Protein AF-A0A0R3TGI9-F1 (afdb_monomer_lite)

Foldseek 3Di:
DVVPVVVVVVVVVPDDDDDDDDDDDDDDDDDDDDDDDDDDDDDDDDDDDPPPVPCPPVNVVVVVVVVVVVVVVVVVVVVVVVCVVVVLDAQDFQPDDQDDLCCQQVADDPVNVVSLVVSLVSLVVSVVVVVVVLPDDDDLLAALVVVLVSLVVQLVNLVSNLVNCVPPSNVVSLVSQQSHPDPPRDRDDCNVVSVVSNVLSVVVNVLVVVLVVLSCCLQPPPALQSNLVSQQVSLVSLLVCLVPPPNQVDCVRSQSSLLSSLSSLLVVCCVVVPPVVLVVDDPVVNVVRLVSSLSNLVSNVVSLVVSQVVCCVVPVPRGPDYDCCSNCVSSVVSSVVD

Organism: Rodentolepis nana (NCBI:txid102285)

InterPro domains:
  IPR013594 Dynein heavy chain, tail [PF08385] (116-334)
  IPR026983 Dynein heavy chain [PTHR22878] (76-336)

pLDDT: mean 80.85, std 23.04, range [23.61, 98.44]

Radius of gyration: 29.06 Å; chains: 1; bounding box: 65×81×80 Å

Sequence (338 aa):
LAFHSHRQSFIRLSEYDHDSNEDEEDSFFQWDHHRSTVLSTSKASIHRTDSLAKIGSGEIQRLRDEFAVNLNKFQGFLSETESALLGVFQLPQPDFPLPSLEECVGGLDDETFEQFKLLIDSWNAQIDNTIRELIKPRSVLTGPLEEVDYWRYRYKTLTSINEALKDKAVMNATELWNSVSHVGVVEFNRTKEIRRLMAEAKDIARFLLLVERHFKNIQFGHSFNVVADTIAPMMQSLRLIWTISRCFNQDKRMGPLLHKIAWALNYRVIRVMHIPTLFSQSIKNIIRETSSAIRMVTAFETAYNRERQEVEIISPDNRWEFDRKRLFGRLRHVTKVL

Structure (mmCIF, N/CA/C/O backbone):
data_AF-A0A0R3TGI9-F1
#
_entry.id   AF-A0A0R3TGI9-F1
#
loop_
_atom_site.group_PDB
_atom_site.id
_atom_site.type_symbol
_atom_site.label_atom_id
_atom_site.label_alt_id
_atom_site.label_comp_id
_atom_site.label_asym_id
_atom_site.label_entity_id
_atom_site.label_seq_id
_atom_site.pdbx_PDB_ins_code
_atom_site.Cartn_x
_atom_site.Cartn_y
_atom_site.Cartn_z
_atom_site.occupancy
_atom_site.B_iso_or_equiv
_atom_site.auth_seq_id
_atom_site.auth_comp_id
_atom_site.auth_asym_id
_atom_site.auth_atom_id
_atom_site.pdbx_PDB_model_num
ATOM 1 N N . LEU A 1 1 ? -1.903 -17.197 5.922 1.00 32.75 1 LEU A N 1
ATOM 2 C CA . LEU A 1 1 ? -2.897 -18.122 5.314 1.00 32.75 1 LEU A CA 1
ATOM 3 C C . LEU A 1 1 ? -4.247 -18.237 6.049 1.00 32.75 1 LEU A C 1
ATOM 5 O O . LEU A 1 1 ? -5.181 -18.769 5.462 1.00 32.75 1 LEU A O 1
ATOM 9 N N . ALA A 1 2 ? -4.451 -17.628 7.229 1.00 28.80 2 ALA A N 1
ATOM 10 C CA . ALA A 1 2 ? -5.792 -17.521 7.845 1.00 28.80 2 ALA A CA 1
ATOM 11 C C . ALA A 1 2 ? -6.827 -16.726 7.002 1.00 28.80 2 ALA A C 1
ATOM 13 O O . ALA A 1 2 ? -8.019 -16.746 7.288 1.00 28.80 2 ALA A O 1
ATOM 14 N N . PHE A 1 3 ? -6.376 -16.050 5.937 1.00 35.62 3 PHE A N 1
ATOM 15 C CA . PHE A 1 3 ? -7.184 -15.210 5.049 1.00 35.62 3 PHE A CA 1
ATOM 16 C C . PHE A 1 3 ? -7.952 -15.972 3.950 1.00 35.62 3 PHE A C 1
ATOM 18 O O . PHE A 1 3 ? -8.916 -15.433 3.415 1.00 35.62 3 PHE A O 1
ATOM 25 N N . HIS A 1 4 ? -7.564 -17.204 3.589 1.00 31.39 4 HIS A N 1
ATOM 26 C CA . HIS A 1 4 ? -8.256 -17.967 2.531 1.00 31.39 4 HIS A CA 1
ATOM 27 C C . HIS A 1 4 ? -9.338 -18.909 3.064 1.00 31.39 4 HIS A C 1
ATOM 29 O O . HIS A 1 4 ? -10.400 -19.009 2.456 1.00 31.39 4 HIS A O 1
ATOM 35 N N . SER A 1 5 ? -9.142 -19.494 4.247 1.00 32.88 5 SER A N 1
ATOM 36 C CA . SER A 1 5 ? -10.156 -20.349 4.880 1.00 32.88 5 SER A CA 1
ATOM 37 C C . SER A 1 5 ? -11.409 -19.563 5.313 1.00 32.88 5 SER A C 1
ATOM 39 O O . SER A 1 5 ? -12.519 -20.065 5.187 1.00 32.88 5 SER A O 1
ATOM 41 N N . HIS A 1 6 ? -11.268 -18.291 5.713 1.00 36.03 6 HIS A N 1
ATOM 42 C CA . HIS A 1 6 ? -12.408 -17.434 6.087 1.00 36.03 6 HIS A CA 1
ATOM 43 C C . HIS A 1 6 ? -13.208 -16.868 4.899 1.00 36.03 6 HIS A C 1
ATOM 45 O O . HIS A 1 6 ? -14.329 -16.395 5.089 1.00 36.03 6 HIS A O 1
ATOM 51 N N . ARG A 1 7 ? -12.661 -16.912 3.672 1.00 34.44 7 ARG A N 1
ATOM 52 C CA . ARG A 1 7 ? -13.342 -16.415 2.463 1.00 34.44 7 ARG A CA 1
ATOM 53 C C . ARG A 1 7 ? -14.495 -17.334 2.047 1.00 34.44 7 ARG A C 1
ATOM 55 O O . ARG A 1 7 ? -15.531 -16.838 1.621 1.00 34.44 7 ARG A O 1
ATOM 62 N N . GLN A 1 8 ? -14.343 -18.651 2.201 1.00 30.30 8 GLN A N 1
ATOM 63 C CA . GLN A 1 8 ? -15.365 -19.614 1.772 1.00 30.30 8 GLN A CA 1
ATOM 64 C C . GLN A 1 8 ? -16.557 -19.716 2.731 1.00 30.30 8 GLN A C 1
ATOM 66 O O . GLN A 1 8 ? -17.675 -19.954 2.287 1.00 30.30 8 GLN A O 1
ATOM 71 N N . SER A 1 9 ? -16.361 -19.440 4.023 1.00 33.16 9 SER A N 1
ATOM 72 C CA . SER A 1 9 ? -17.447 -19.424 5.012 1.00 33.16 9 SER A CA 1
ATOM 73 C C . SER A 1 9 ? -18.435 -18.261 4.841 1.00 33.16 9 SER A C 1
ATOM 75 O O . SER A 1 9 ? -19.533 -18.333 5.378 1.00 33.16 9 SER A O 1
ATOM 77 N N . PHE A 1 10 ? -18.076 -17.204 4.099 1.00 36.06 10 PHE A N 1
ATOM 78 C CA . PHE A 1 10 ? -18.943 -16.033 3.900 1.00 36.06 10 PHE A CA 1
ATOM 79 C C . PHE A 1 10 ? -19.682 -16.031 2.552 1.00 36.06 10 PHE A C 1
ATOM 81 O O . PHE A 1 10 ? -20.731 -15.406 2.446 1.00 36.06 10 PHE A O 1
ATOM 88 N N . ILE A 1 11 ? -19.195 -16.762 1.540 1.00 35.81 11 ILE A N 1
ATOM 89 C CA . ILE A 1 11 ? -19.899 -16.884 0.248 1.00 35.81 11 ILE A CA 1
ATOM 90 C C . ILE A 1 11 ? -21.257 -17.587 0.436 1.00 35.81 11 ILE A C 1
ATOM 92 O O . ILE A 1 11 ? -22.236 -17.177 -0.168 1.00 35.81 11 ILE A O 1
ATOM 96 N N . ARG A 1 12 ? -21.366 -18.532 1.382 1.00 30.78 12 ARG A N 1
ATOM 97 C CA . ARG A 1 12 ? -22.625 -19.241 1.693 1.00 30.78 12 ARG A CA 1
ATOM 98 C C . ARG A 1 12 ? -23.674 -18.432 2.471 1.00 30.78 12 ARG A C 1
ATOM 100 O O . ARG A 1 12 ? -24.771 -18.930 2.674 1.00 30.78 12 ARG A O 1
ATOM 107 N N . LEU A 1 13 ? -23.357 -17.223 2.938 1.00 34.19 13 LEU A N 1
ATOM 108 C CA . LEU A 1 13 ? -24.301 -16.366 3.677 1.00 34.19 13 LEU A CA 1
ATOM 109 C C . LEU A 1 13 ? -24.778 -15.160 2.850 1.00 34.19 13 LEU A C 1
ATOM 111 O O . LEU A 1 13 ? -25.487 -14.307 3.376 1.00 34.19 13 LEU A O 1
ATOM 115 N N . SER A 1 14 ? -24.371 -15.072 1.578 1.00 31.11 14 SER A N 1
ATOM 116 C CA . SER A 1 14 ? -24.705 -13.968 0.668 1.00 31.11 14 SER A CA 1
ATOM 117 C C . SER A 1 14 ? -25.780 -14.318 -0.368 1.00 31.11 14 SER A C 1
ATOM 119 O O . SER A 1 14 ? -26.128 -13.457 -1.172 1.00 31.11 14 SER A O 1
ATOM 121 N N . GLU A 1 15 ? -26.297 -15.543 -0.371 1.00 31.23 15 GLU A N 1
ATOM 122 C CA . GLU A 1 15 ? -27.373 -15.966 -1.271 1.00 31.23 15 GLU A CA 1
ATOM 123 C C . GLU A 1 15 ? -28.687 -16.006 -0.496 1.00 31.23 15 GLU A C 1
ATOM 125 O O . GLU A 1 15 ? -29.054 -17.029 0.067 1.00 31.23 15 GLU A O 1
ATOM 130 N N . TYR A 1 16 ? -29.360 -14.859 -0.431 1.00 30.36 16 TYR A N 1
ATOM 131 C CA . TYR A 1 16 ? -30.818 -14.788 -0.357 1.00 30.36 16 TYR A CA 1
ATOM 132 C C . TYR A 1 16 ? -31.279 -13.547 -1.139 1.00 30.36 16 TYR A C 1
ATOM 134 O O . TYR A 1 16 ? -30.783 -12.441 -0.913 1.00 30.36 16 TYR A O 1
ATOM 142 N N . ASP A 1 17 ? -32.213 -13.804 -2.056 1.00 29.58 17 ASP A N 1
ATOM 143 C CA . ASP A 1 17 ? -33.005 -12.915 -2.917 1.00 29.58 17 ASP A CA 1
ATOM 144 C C . ASP A 1 17 ? -32.378 -12.378 -4.219 1.00 29.58 17 ASP A C 1
ATOM 146 O O . ASP A 1 17 ? -32.128 -11.181 -4.384 1.00 29.58 17 ASP A O 1
ATOM 150 N N . HIS A 1 18 ? -32.313 -13.251 -5.232 1.00 28.30 18 HIS A N 1
ATOM 151 C CA . HIS A 1 18 ? -32.885 -12.906 -6.539 1.00 28.30 18 HIS A CA 1
ATOM 152 C C . HIS A 1 18 ? -33.554 -14.115 -7.202 1.00 28.30 18 HIS A C 1
ATOM 154 O O . HIS A 1 18 ? -32.978 -15.190 -7.312 1.00 28.30 18 HIS A O 1
ATOM 160 N N . ASP A 1 19 ? -34.803 -13.883 -7.583 1.00 28.78 19 ASP A N 1
ATOM 161 C CA . ASP A 1 19 ? -35.774 -14.788 -8.184 1.00 28.78 19 ASP A CA 1
ATOM 162 C C . ASP A 1 19 ? -35.425 -15.023 -9.665 1.00 28.78 19 ASP A C 1
ATOM 164 O O . ASP A 1 19 ? -35.321 -14.062 -10.433 1.00 28.78 19 ASP A O 1
ATOM 168 N N . SER A 1 20 ? -35.182 -16.269 -10.075 1.00 29.59 20 SER A N 1
ATOM 169 C CA . SER A 1 20 ? -35.374 -16.758 -11.455 1.00 29.59 20 SER A CA 1
ATOM 170 C C . SER A 1 20 ? -35.249 -18.283 -11.487 1.00 29.59 20 SER A C 1
ATOM 172 O O . SER A 1 20 ? -34.217 -18.840 -11.124 1.00 29.59 20 SER A O 1
ATOM 174 N N . ASN A 1 21 ? -36.324 -18.936 -11.927 1.00 26.94 21 ASN A N 1
ATOM 175 C CA . ASN A 1 21 ? -36.367 -20.348 -12.295 1.00 26.94 21 ASN A CA 1
ATOM 176 C C . ASN A 1 21 ? -35.361 -20.654 -13.412 1.00 26.94 21 ASN A C 1
ATOM 178 O O . ASN A 1 21 ? -35.326 -19.907 -14.385 1.00 26.94 21 ASN A O 1
ATOM 182 N N . GLU A 1 22 ? -34.652 -21.776 -13.305 1.00 28.78 22 GLU A N 1
ATOM 183 C CA . GLU A 1 22 ? -34.521 -22.781 -14.369 1.00 28.78 22 GLU A CA 1
ATOM 184 C C . GLU A 1 22 ? -33.814 -24.034 -13.822 1.00 28.78 22 GLU A C 1
ATOM 186 O O . GLU A 1 22 ? -32.966 -23.963 -12.930 1.00 28.78 22 G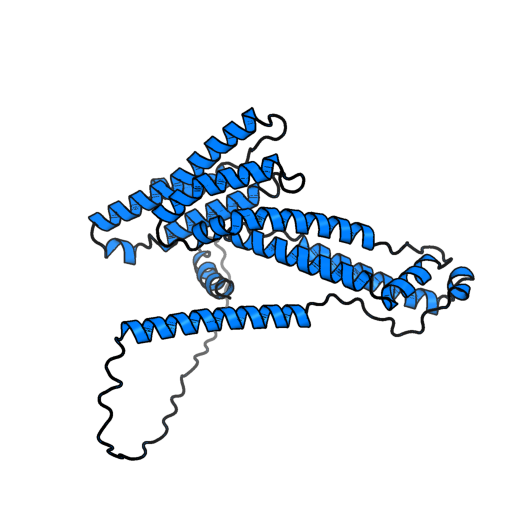LU A O 1
ATOM 191 N N . ASP A 1 23 ? -34.280 -25.174 -14.317 1.00 26.78 23 ASP A N 1
ATOM 192 C CA . ASP A 1 23 ? -33.968 -26.546 -13.930 1.00 26.78 23 ASP A CA 1
ATOM 193 C C . ASP A 1 23 ? -32.503 -26.945 -14.201 1.00 26.78 23 ASP A C 1
ATOM 195 O O . ASP A 1 23 ? -31.905 -26.456 -15.153 1.00 26.78 23 ASP A O 1
ATOM 199 N N . GLU A 1 24 ? -31.942 -27.862 -13.397 1.00 28.41 24 GLU A N 1
ATOM 200 C CA . GLU A 1 24 ? -31.307 -29.118 -13.860 1.00 28.41 24 GLU A CA 1
ATOM 201 C C . GLU A 1 24 ? -30.548 -29.877 -12.747 1.00 28.41 24 GLU A C 1
ATOM 203 O O . GLU A 1 24 ? -30.175 -29.350 -11.700 1.00 28.41 24 GLU A O 1
ATOM 208 N N . GLU A 1 25 ? -30.413 -31.176 -13.005 1.00 27.80 25 GLU A N 1
ATOM 209 C CA . GLU A 1 25 ? -30.324 -32.331 -12.114 1.00 27.80 25 GLU A CA 1
ATOM 210 C C . GLU A 1 25 ? -28.971 -32.620 -11.421 1.00 27.80 25 GLU A C 1
ATOM 212 O O . GLU A 1 25 ? -27.884 -32.299 -11.894 1.00 27.80 25 GLU A O 1
ATOM 217 N N . ASP A 1 26 ? -29.108 -33.320 -10.287 1.00 25.53 26 ASP A N 1
ATOM 218 C CA . ASP A 1 26 ? -28.268 -34.360 -9.672 1.00 25.53 26 ASP A CA 1
ATOM 219 C C . ASP A 1 26 ? -26.823 -34.614 -10.160 1.00 25.53 26 ASP A C 1
ATOM 221 O O . ASP A 1 26 ? -26.560 -35.047 -11.278 1.00 25.53 26 ASP A O 1
ATOM 225 N N . SER A 1 27 ? -25.881 -34.638 -9.206 1.00 26.44 27 SER A N 1
ATOM 226 C CA . SER A 1 27 ? -25.152 -35.889 -8.917 1.00 26.44 27 SER A CA 1
ATOM 227 C C . SER A 1 27 ? -24.354 -35.856 -7.609 1.00 26.44 27 SER A C 1
ATOM 229 O O . SER A 1 27 ? -23.790 -34.861 -7.156 1.00 26.44 27 SER A O 1
ATOM 231 N N . PHE A 1 28 ? -24.360 -37.032 -6.999 1.00 24.55 28 PHE A N 1
ATOM 232 C CA . PHE A 1 28 ? -23.992 -37.414 -5.648 1.00 24.55 28 PHE A CA 1
ATOM 233 C C . PHE A 1 28 ? -22.561 -37.976 -5.634 1.00 24.55 28 PHE A C 1
ATOM 235 O O . PHE A 1 28 ? -22.279 -38.889 -6.402 1.00 24.55 28 PHE A O 1
ATOM 242 N N . PHE A 1 29 ? -21.671 -37.515 -4.744 1.00 25.83 29 PHE A N 1
ATOM 243 C CA . PHE A 1 29 ? -20.425 -38.239 -4.439 1.00 25.83 29 PHE A CA 1
ATOM 244 C C . PHE A 1 29 ? -20.064 -38.175 -2.947 1.00 25.83 29 PHE A C 1
ATOM 246 O O . PHE A 1 29 ? -19.586 -37.168 -2.425 1.00 25.83 29 PHE A O 1
ATOM 253 N N . GLN A 1 30 ? -20.299 -39.306 -2.278 1.00 23.61 30 GLN A N 1
ATOM 254 C CA . GLN A 1 30 ? -19.781 -39.697 -0.966 1.00 23.61 30 GLN A CA 1
ATOM 255 C C . GLN A 1 30 ? -18.272 -39.976 -1.037 1.00 23.61 30 GLN A C 1
ATOM 257 O O . GLN A 1 30 ? -17.803 -40.590 -1.993 1.00 23.61 30 GLN A O 1
ATOM 262 N N . TRP A 1 31 ? -17.526 -39.590 0.001 1.00 25.09 31 TRP A N 1
ATOM 263 C CA . TRP A 1 31 ? -16.165 -40.077 0.251 1.00 25.09 31 TRP A CA 1
ATOM 264 C C . TRP A 1 31 ? -16.109 -40.767 1.618 1.00 25.09 31 TRP A C 1
ATOM 266 O O . TRP A 1 31 ? -16.282 -40.129 2.657 1.00 25.09 31 TRP A O 1
ATOM 276 N N . ASP A 1 32 ? -15.875 -42.079 1.583 1.00 25.89 32 ASP A N 1
ATOM 277 C CA . ASP A 1 32 ? -15.696 -42.966 2.732 1.00 25.89 32 ASP A CA 1
ATOM 278 C C . ASP A 1 32 ? -14.331 -42.775 3.416 1.00 25.89 32 ASP A C 1
ATOM 280 O O . ASP A 1 32 ? -13.284 -42.635 2.779 1.00 25.89 32 ASP A O 1
ATOM 284 N N . HIS A 1 33 ? -14.330 -42.835 4.750 1.00 27.62 33 HIS A N 1
ATOM 285 C CA . HIS A 1 33 ? -13.123 -42.892 5.571 1.00 27.62 33 HIS A CA 1
ATOM 286 C C . HIS A 1 33 ? -12.629 -44.337 5.726 1.00 27.62 33 HIS A C 1
ATOM 288 O O . HIS A 1 33 ? -13.198 -45.124 6.484 1.00 27.62 33 HIS A O 1
ATOM 294 N N . HIS A 1 34 ? -11.497 -44.668 5.098 1.00 27.06 34 HIS A N 1
ATOM 295 C CA . HIS A 1 34 ? -10.758 -45.888 5.419 1.00 27.06 34 HIS A CA 1
ATOM 296 C C . HIS A 1 34 ? -9.936 -45.732 6.707 1.00 27.06 34 HIS A C 1
ATOM 298 O O . HIS A 1 34 ? -8.980 -44.963 6.799 1.00 27.06 34 HIS A O 1
ATOM 304 N N . ARG A 1 35 ? -10.328 -46.526 7.704 1.00 26.67 35 ARG A N 1
ATOM 305 C CA . ARG A 1 35 ? -9.622 -46.809 8.954 1.00 26.67 35 ARG A CA 1
ATOM 306 C C . ARG A 1 35 ? -8.561 -47.884 8.697 1.00 26.67 35 ARG A C 1
ATOM 308 O O . ARG A 1 35 ? -8.925 -49.004 8.353 1.00 26.67 35 ARG A O 1
ATOM 315 N N . SER A 1 36 ? -7.286 -47.579 8.939 1.00 27.33 36 SER A N 1
ATOM 316 C CA . SER A 1 36 ? -6.224 -48.593 9.005 1.00 27.33 36 SER A CA 1
ATOM 317 C C . SER A 1 36 ? -5.774 -48.820 10.443 1.00 27.33 36 SER A C 1
ATOM 319 O O . SER A 1 36 ? -5.262 -47.928 11.118 1.00 27.33 36 SER A O 1
ATOM 321 N N . THR A 1 37 ? -5.998 -50.050 10.888 1.00 29.14 37 THR A N 1
ATOM 322 C CA . THR A 1 37 ? -5.545 -50.660 12.138 1.00 29.14 37 THR A CA 1
ATOM 323 C C . THR A 1 37 ? -4.171 -51.282 11.901 1.00 29.14 37 THR A C 1
ATOM 325 O O . THR A 1 37 ? -4.055 -52.098 10.992 1.00 29.14 37 THR A O 1
ATOM 328 N N . VAL A 1 38 ? -3.157 -50.995 12.729 1.00 30.84 38 VAL A N 1
ATOM 329 C CA . VAL A 1 38 ? -1.971 -51.867 12.834 1.00 30.84 38 VAL A CA 1
ATOM 330 C C . VAL A 1 38 ? -1.536 -52.043 14.292 1.00 30.84 38 VAL A C 1
ATOM 332 O O . VAL A 1 38 ? -1.140 -51.104 14.972 1.00 30.84 38 VAL A O 1
ATOM 335 N N . LEU A 1 39 ? -1.694 -53.303 14.697 1.00 28.73 39 LEU A N 1
ATOM 336 C CA . LEU A 1 39 ? -1.014 -54.158 15.669 1.00 28.73 39 LEU A CA 1
ATOM 337 C C . LEU A 1 39 ? -0.304 -53.613 16.920 1.00 28.73 39 LEU A C 1
ATOM 339 O O . LEU A 1 39 ? 0.629 -52.819 16.905 1.00 28.73 39 LEU A O 1
ATOM 343 N N . SER A 1 40 ? -0.681 -54.298 18.000 1.00 32.50 40 SER A N 1
ATOM 344 C CA . SER A 1 40 ? 0.018 -54.517 19.256 1.00 32.50 40 SER A CA 1
ATOM 345 C C . SER A 1 40 ? 1.426 -55.096 19.100 1.00 32.50 40 SER A C 1
ATOM 347 O O . SER A 1 40 ? 1.589 -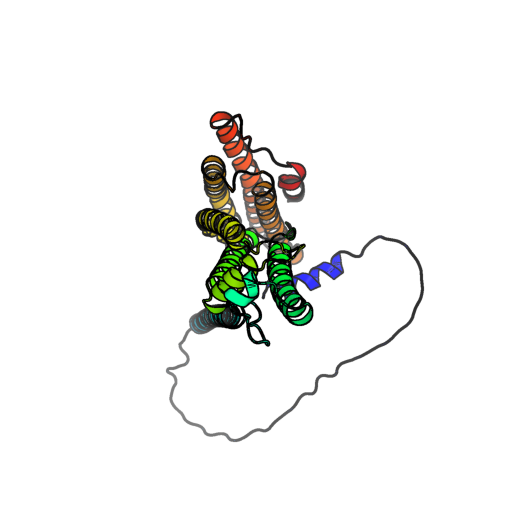56.126 18.448 1.00 32.50 40 SER A O 1
ATOM 349 N N . THR A 1 41 ? 2.371 -54.588 19.892 1.00 29.92 41 THR A N 1
ATOM 350 C CA . THR A 1 41 ? 3.472 -55.401 20.425 1.00 29.92 41 THR A CA 1
ATOM 351 C C . THR A 1 41 ? 3.900 -54.933 21.816 1.00 29.92 41 THR A C 1
ATOM 353 O O . THR A 1 41 ? 4.327 -53.803 22.006 1.00 29.92 41 THR A O 1
ATOM 356 N N . SER A 1 42 ? 3.822 -55.898 22.733 1.00 29.69 42 SER A N 1
ATOM 357 C CA . SER A 1 42 ? 4.691 -56.174 23.881 1.00 29.69 42 SER A CA 1
ATOM 358 C C . SER A 1 42 ? 4.764 -55.214 25.078 1.00 29.69 42 SER A C 1
ATOM 360 O O . SER A 1 42 ? 5.301 -54.111 25.032 1.00 29.69 42 SER A O 1
ATOM 362 N N . LYS A 1 43 ? 4.308 -55.755 26.215 1.00 39.84 43 LYS A N 1
ATOM 363 C CA . LYS A 1 43 ? 4.587 -55.306 27.580 1.00 39.84 43 LYS A CA 1
ATOM 364 C C . LYS A 1 43 ? 6.081 -55.474 27.890 1.00 39.84 43 LYS A C 1
ATOM 366 O O . LYS A 1 43 ? 6.556 -56.601 27.986 1.00 39.84 43 LYS A O 1
ATOM 371 N N . ALA A 1 44 ? 6.769 -54.376 28.179 1.00 30.70 44 ALA A N 1
ATOM 372 C CA . ALA A 1 44 ? 7.990 -54.385 28.979 1.00 30.70 44 ALA A CA 1
ATOM 373 C C . ALA A 1 44 ? 7.809 -53.394 30.135 1.00 30.70 44 ALA A C 1
ATOM 375 O O . ALA A 1 44 ? 7.758 -52.182 29.944 1.00 30.70 44 ALA A O 1
ATOM 376 N N . SER A 1 45 ? 7.631 -53.939 31.336 1.00 34.06 45 SER A N 1
ATOM 377 C CA . SER A 1 45 ? 7.549 -53.187 32.585 1.00 34.06 45 SER A CA 1
ATOM 378 C C . SER A 1 45 ? 8.947 -52.720 32.980 1.00 34.06 45 SER A C 1
ATOM 380 O O . SER A 1 45 ? 9.774 -53.542 33.370 1.00 34.06 45 SER A O 1
ATOM 382 N N . ILE A 1 46 ? 9.198 -51.412 32.924 1.00 36.06 46 ILE A N 1
ATOM 383 C CA . ILE A 1 46 ? 10.336 -50.773 33.591 1.00 36.06 46 ILE A CA 1
ATOM 384 C C . ILE A 1 46 ? 9.764 -49.818 34.638 1.00 36.06 46 ILE A C 1
ATOM 386 O O . ILE A 1 46 ? 9.180 -48.785 34.319 1.00 36.06 46 ILE A O 1
ATOM 390 N N . HIS A 1 47 ? 9.909 -50.200 35.906 1.00 37.38 47 HIS A N 1
ATOM 391 C CA . HIS A 1 47 ? 9.711 -49.312 37.045 1.00 37.38 47 HIS A CA 1
ATOM 392 C C . HIS A 1 47 ? 10.828 -48.254 37.078 1.00 37.38 47 HIS A C 1
ATOM 394 O O . HIS A 1 47 ? 11.994 -48.595 36.895 1.00 37.38 47 HIS A O 1
ATOM 400 N N . ARG A 1 48 ? 10.446 -47.019 37.440 1.00 34.59 48 ARG A N 1
ATOM 401 C CA . ARG A 1 48 ? 11.231 -45.776 37.627 1.00 34.59 48 ARG A CA 1
ATOM 402 C C . ARG A 1 48 ? 11.404 -44.888 36.395 1.00 34.59 48 ARG A C 1
ATOM 404 O O . ARG A 1 48 ? 12.411 -44.972 35.709 1.00 34.59 48 ARG A O 1
ATOM 411 N N . THR A 1 49 ? 10.508 -43.905 36.295 1.00 35.28 49 THR A N 1
ATOM 412 C CA . THR A 1 49 ? 10.842 -42.470 36.420 1.00 35.28 49 THR A CA 1
ATOM 413 C C . THR A 1 49 ? 9.570 -41.668 36.747 1.00 35.28 49 THR A C 1
ATOM 415 O O . THR A 1 49 ? 9.024 -40.946 35.920 1.00 35.28 49 THR A O 1
ATOM 418 N N . ASP A 1 50 ? 9.111 -41.730 38.002 1.00 36.69 50 ASP A N 1
ATOM 419 C CA . ASP A 1 50 ? 8.038 -40.864 38.543 1.00 36.69 50 ASP A CA 1
ATOM 420 C C . ASP A 1 50 ? 8.450 -39.376 38.682 1.00 36.69 50 ASP A C 1
ATOM 422 O O . ASP A 1 50 ? 7.891 -38.628 39.481 1.00 36.69 50 ASP A O 1
ATOM 426 N N . SER A 1 51 ? 9.432 -38.900 37.906 1.00 38.31 51 SER A N 1
ATOM 427 C CA . SER A 1 51 ? 9.910 -37.510 37.960 1.00 38.31 51 SER A CA 1
ATOM 428 C C . SER A 1 51 ? 9.596 -36.676 36.714 1.00 38.31 51 SER A C 1
ATOM 430 O O . SER A 1 51 ? 10.007 -35.522 36.661 1.00 38.31 51 SER A O 1
ATOM 432 N N . LEU A 1 52 ? 8.865 -37.207 35.725 1.00 40.97 52 LEU A N 1
ATOM 433 C CA . LEU A 1 52 ? 8.451 -36.448 34.527 1.00 40.97 52 LEU A CA 1
ATOM 434 C C . LEU A 1 52 ? 6.964 -36.052 34.519 1.00 40.97 52 LEU A C 1
ATOM 436 O O . LEU A 1 52 ? 6.550 -35.234 33.704 1.00 40.97 52 LEU A O 1
ATOM 440 N N . ALA A 1 53 ? 6.162 -36.546 35.466 1.00 43.50 53 ALA A N 1
ATOM 441 C CA . ALA A 1 53 ? 4.721 -36.276 35.543 1.00 43.50 53 ALA A CA 1
ATOM 442 C C . ALA A 1 53 ? 4.349 -34.986 36.311 1.00 43.50 53 ALA A C 1
ATOM 444 O O . ALA A 1 53 ? 3.210 -34.823 36.744 1.00 43.50 53 ALA A O 1
ATOM 445 N N . LYS A 1 54 ? 5.303 -34.065 36.506 1.00 48.16 54 LYS A N 1
ATOM 446 C CA . LYS A 1 54 ? 5.092 -32.783 37.207 1.00 48.16 54 LYS A CA 1
ATOM 447 C C . LYS A 1 54 ? 5.415 -31.548 36.365 1.00 48.16 54 LYS A C 1
ATOM 449 O O . LYS A 1 54 ? 5.627 -30.478 36.919 1.00 48.16 54 LYS A O 1
ATOM 454 N N . ILE A 1 55 ? 5.400 -31.672 35.041 1.00 50.75 55 ILE A N 1
ATOM 455 C CA . ILE A 1 55 ? 5.228 -30.498 34.183 1.00 50.75 55 ILE A CA 1
ATOM 456 C C . ILE A 1 55 ? 3.727 -30.221 34.190 1.00 50.75 55 ILE A C 1
ATOM 458 O O . ILE A 1 55 ? 2.941 -31.050 33.726 1.00 50.75 55 ILE A O 1
ATOM 462 N N . GLY A 1 56 ? 3.308 -29.118 34.813 1.00 54.00 56 GLY A N 1
ATOM 463 C CA . GLY A 1 56 ? 1.888 -28.778 34.913 1.00 54.00 56 GLY A CA 1
ATOM 464 C C . GLY A 1 56 ? 1.257 -28.780 33.520 1.00 54.00 56 GLY A C 1
ATOM 465 O O . GLY A 1 56 ? 1.888 -28.344 32.559 1.00 54.00 56 GLY A O 1
ATOM 466 N N . SER A 1 57 ? 0.014 -29.246 33.374 1.00 62.09 57 SER A N 1
ATOM 467 C CA . SER A 1 57 ? -0.676 -29.258 32.069 1.00 62.09 57 SER A CA 1
ATOM 468 C C . SER A 1 57 ? -0.638 -27.889 31.367 1.00 62.09 57 SER A C 1
ATOM 470 O O . SER A 1 57 ? -0.585 -27.823 30.141 1.00 62.09 57 SER A O 1
ATOM 472 N N . GLY A 1 58 ? -0.569 -26.799 32.143 1.00 67.94 58 GLY A N 1
ATOM 473 C CA . GLY A 1 58 ? -0.360 -25.435 31.657 1.00 67.94 58 GLY A CA 1
ATOM 474 C C . GLY A 1 58 ? 1.034 -25.142 31.082 1.00 67.94 58 GLY A C 1
ATOM 475 O O . GLY A 1 58 ? 1.132 -24.372 30.134 1.00 67.94 58 GLY A O 1
ATOM 476 N N . GLU A 1 59 ? 2.106 -25.759 31.585 1.00 76.44 59 GLU A N 1
ATOM 477 C CA . GLU A 1 59 ? 3.457 -25.637 31.011 1.00 76.44 59 GLU A CA 1
ATOM 478 C C . GLU A 1 59 ? 3.573 -26.404 29.693 1.00 76.44 59 GLU A C 1
ATOM 480 O O . GLU A 1 59 ? 4.134 -25.881 28.732 1.00 76.44 59 GLU A O 1
ATOM 485 N N . ILE A 1 60 ? 2.970 -27.595 29.605 1.00 81.88 60 ILE A N 1
ATOM 486 C CA . ILE A 1 60 ? 2.893 -28.360 28.350 1.00 81.88 60 ILE A CA 1
ATOM 487 C C . ILE A 1 60 ? 2.084 -27.582 27.306 1.00 81.88 60 ILE A C 1
ATOM 489 O O . ILE A 1 60 ? 2.501 -27.479 26.152 1.00 81.88 60 ILE A O 1
ATOM 493 N N . GLN A 1 61 ? 0.953 -26.991 27.706 1.00 76.12 61 GLN A N 1
ATOM 494 C CA . GLN A 1 61 ? 0.140 -26.163 26.817 1.00 76.12 61 GLN A CA 1
ATOM 495 C C . GLN A 1 61 ? 0.903 -24.914 26.358 1.00 76.12 61 GLN A C 1
ATOM 497 O O . GLN A 1 61 ? 0.931 -24.619 25.168 1.00 76.12 61 GLN A O 1
ATOM 502 N N . ARG A 1 62 ? 1.599 -24.229 27.272 1.00 83.56 62 ARG A N 1
ATOM 503 C CA . ARG A 1 62 ? 2.418 -23.055 26.951 1.00 83.56 62 ARG A CA 1
ATOM 504 C C . ARG A 1 62 ? 3.564 -23.388 25.992 1.00 83.56 62 ARG A C 1
ATOM 506 O O . ARG A 1 62 ? 3.778 -22.642 25.043 1.00 83.56 62 ARG A O 1
ATOM 513 N N . LEU A 1 63 ? 4.264 -24.505 26.200 1.00 85.56 63 LEU A N 1
ATOM 514 C CA . LEU A 1 63 ? 5.316 -24.982 25.295 1.00 85.56 63 LEU A CA 1
ATOM 515 C C . LEU A 1 63 ? 4.757 -25.331 23.912 1.00 85.56 63 LEU A C 1
ATOM 517 O O . LEU A 1 63 ? 5.379 -25.028 22.896 1.00 85.56 63 LEU A O 1
ATOM 521 N N . ARG A 1 64 ? 3.564 -25.931 23.861 1.00 85.31 64 ARG A N 1
ATOM 522 C CA . ARG A 1 64 ? 2.871 -26.243 22.607 1.00 85.31 64 ARG A CA 1
ATOM 523 C C . ARG A 1 64 ? 2.466 -24.975 21.853 1.00 85.31 64 ARG A C 1
ATOM 525 O O . ARG A 1 64 ? 2.651 -24.915 20.639 1.00 85.31 64 ARG A O 1
ATOM 532 N N . ASP A 1 65 ? 1.963 -23.967 22.558 1.00 83.69 65 ASP A N 1
ATOM 533 C CA . ASP A 1 65 ? 1.585 -22.678 21.974 1.00 83.69 65 ASP A CA 1
ATOM 534 C C . ASP A 1 65 ? 2.824 -21.905 21.495 1.00 83.69 65 ASP A C 1
ATOM 536 O O . ASP A 1 65 ? 2.831 -21.355 20.394 1.00 83.69 65 ASP A O 1
ATOM 540 N N . GLU A 1 66 ? 3.911 -21.917 22.269 1.00 88.12 66 GLU A N 1
ATOM 541 C CA . GLU A 1 66 ? 5.190 -21.305 21.899 1.00 88.12 66 GLU A CA 1
ATOM 542 C C . GLU A 1 66 ? 5.812 -21.983 20.672 1.00 88.12 66 GLU A C 1
ATOM 544 O O . GLU A 1 66 ? 6.234 -21.307 19.731 1.00 88.12 66 GLU A O 1
ATOM 549 N N . PHE A 1 67 ? 5.788 -23.317 20.626 1.00 88.56 67 PHE A N 1
ATOM 550 C CA . PHE A 1 67 ? 6.211 -24.081 19.458 1.00 88.56 67 PHE A CA 1
ATOM 551 C C . PHE A 1 67 ? 5.342 -23.766 18.235 1.00 88.56 67 PHE A C 1
ATOM 553 O O . PHE A 1 67 ? 5.878 -23.522 17.157 1.00 88.56 67 PHE A O 1
ATOM 560 N N . ALA A 1 68 ? 4.017 -23.689 18.389 1.00 84.00 68 ALA A N 1
ATOM 561 C CA . ALA A 1 68 ? 3.106 -23.340 17.299 1.00 84.00 68 ALA A CA 1
ATOM 562 C C . ALA A 1 68 ? 3.340 -21.913 16.776 1.00 84.00 68 ALA A C 1
ATOM 564 O O . ALA A 1 68 ? 3.300 -21.680 15.565 1.00 84.00 68 ALA A O 1
ATOM 565 N N . VAL A 1 69 ? 3.619 -20.954 17.662 1.00 86.38 69 VAL A N 1
ATOM 566 C CA . VAL A 1 69 ? 3.987 -19.582 17.284 1.00 86.38 69 VAL A CA 1
ATOM 567 C C . VAL A 1 69 ? 5.323 -19.564 16.543 1.00 86.38 69 VAL A C 1
ATOM 569 O O . VAL A 1 69 ? 5.436 -18.902 15.511 1.00 86.38 69 VAL A O 1
ATOM 572 N N . ASN A 1 70 ? 6.328 -20.296 17.025 1.00 86.19 70 ASN A N 1
ATOM 573 C CA . ASN A 1 70 ? 7.648 -20.346 16.397 1.00 86.19 70 ASN A CA 1
ATOM 574 C C . ASN A 1 70 ? 7.622 -21.071 15.048 1.00 86.19 70 ASN A C 1
ATOM 576 O O . ASN A 1 70 ? 8.236 -20.591 14.099 1.00 86.19 70 ASN A O 1
ATOM 580 N N . LEU A 1 71 ? 6.846 -22.147 14.917 1.00 88.88 71 LEU A N 1
ATOM 581 C CA . LEU A 1 71 ? 6.639 -22.839 13.648 1.00 88.88 71 LEU A CA 1
ATOM 582 C C . LEU A 1 71 ? 5.911 -21.945 12.636 1.00 88.88 71 LEU A C 1
ATOM 584 O O . LEU A 1 71 ? 6.304 -21.900 11.476 1.00 88.88 71 LEU A O 1
ATOM 588 N N . ASN A 1 72 ? 4.916 -21.163 13.072 1.00 80.00 72 ASN A N 1
ATOM 589 C CA . ASN A 1 72 ? 4.268 -20.164 12.213 1.00 80.00 72 ASN A CA 1
ATOM 590 C C . ASN A 1 72 ? 5.237 -19.060 11.767 1.00 80.00 72 ASN A C 1
ATOM 592 O O . ASN A 1 72 ? 5.216 -18.662 10.604 1.00 80.00 72 ASN A O 1
ATOM 596 N N . LYS A 1 73 ? 6.102 -18.566 12.663 1.00 83.69 73 LYS A N 1
ATOM 597 C CA . LYS A 1 73 ? 7.149 -17.593 12.302 1.00 83.69 73 LYS A CA 1
ATOM 598 C C . LYS A 1 73 ? 8.143 -18.187 11.306 1.00 83.69 73 LYS A C 1
ATOM 600 O O . LYS A 1 73 ? 8.499 -17.518 10.344 1.00 83.69 73 LYS A O 1
ATOM 605 N N . PHE A 1 74 ? 8.558 -19.435 11.515 1.00 85.19 74 PHE A N 1
ATOM 606 C CA . PHE A 1 74 ? 9.474 -20.143 10.625 1.00 85.19 74 PHE A CA 1
ATOM 607 C C . PHE A 1 74 ? 8.850 -20.407 9.251 1.00 85.19 74 PHE A C 1
ATOM 609 O O . PHE A 1 74 ? 9.492 -20.171 8.236 1.00 85.19 74 PHE A O 1
ATOM 616 N N . GLN A 1 75 ? 7.576 -20.803 9.199 1.00 83.06 75 GLN A N 1
ATOM 617 C CA . GLN A 1 75 ? 6.829 -20.909 7.946 1.00 83.06 75 GLN A CA 1
ATOM 618 C C . GLN A 1 75 ? 6.725 -19.549 7.240 1.00 83.06 75 GLN A C 1
ATOM 620 O O . GLN A 1 75 ? 6.869 -19.482 6.022 1.00 83.06 75 GLN A O 1
ATOM 625 N N . GLY A 1 76 ? 6.511 -18.465 7.993 1.00 78.44 76 GLY A N 1
ATOM 626 C CA . GLY A 1 76 ? 6.567 -17.099 7.470 1.00 78.44 76 GLY A CA 1
ATOM 627 C C . GLY A 1 76 ? 7.925 -16.786 6.843 1.00 78.44 76 GLY A C 1
ATOM 628 O O . GLY A 1 76 ? 7.978 -16.359 5.697 1.00 78.44 76 GLY A O 1
ATOM 629 N N . PHE A 1 77 ? 9.014 -17.101 7.543 1.00 78.56 77 PHE A N 1
ATOM 630 C CA . PHE A 1 77 ? 10.376 -16.924 7.043 1.00 78.56 77 PHE A CA 1
ATOM 631 C C . PHE A 1 77 ? 10.676 -17.774 5.797 1.00 78.56 77 PHE A C 1
ATOM 633 O O . PHE A 1 77 ? 11.271 -17.273 4.846 1.00 78.56 77 PHE A O 1
ATOM 640 N N . LEU A 1 78 ? 10.243 -19.040 5.761 1.00 74.19 78 LEU A N 1
ATOM 641 C CA . LEU A 1 78 ? 10.395 -19.903 4.586 1.00 74.19 78 LEU A CA 1
ATOM 642 C C . LEU A 1 78 ? 9.600 -19.372 3.393 1.00 74.19 78 LEU A C 1
ATOM 644 O O . LEU A 1 78 ? 10.142 -19.327 2.299 1.00 74.19 78 LEU A O 1
ATOM 648 N N . SER A 1 79 ? 8.369 -18.901 3.600 1.00 67.75 79 SER A N 1
ATOM 649 C CA . SER A 1 79 ? 7.561 -18.288 2.539 1.00 67.75 79 SER A CA 1
ATOM 650 C C . SER A 1 79 ? 8.155 -16.957 2.057 1.00 67.75 79 SER A C 1
ATOM 652 O O . SER A 1 79 ? 8.149 -16.671 0.862 1.00 67.75 79 SER A O 1
ATOM 654 N N . GLU A 1 80 ? 8.731 -16.156 2.959 1.00 65.75 80 GLU A N 1
ATOM 655 C CA . GLU A 1 80 ? 9.473 -14.938 2.614 1.00 65.75 80 GLU A CA 1
ATOM 656 C C . GLU A 1 80 ? 10.748 -15.243 1.820 1.00 65.75 80 GLU A C 1
ATOM 658 O O . GLU A 1 80 ? 11.054 -14.517 0.873 1.00 65.75 80 GLU A O 1
ATOM 663 N N . THR A 1 81 ? 11.457 -16.316 2.179 1.00 65.25 81 THR A N 1
ATOM 664 C CA . THR A 1 81 ? 12.681 -16.782 1.512 1.00 65.25 81 THR A CA 1
ATOM 665 C C . THR A 1 81 ? 12.366 -17.393 0.150 1.00 65.25 81 THR A C 1
ATOM 667 O O . THR A 1 81 ? 12.998 -17.035 -0.834 1.00 65.25 81 THR A O 1
ATOM 670 N N . GLU A 1 82 ? 11.344 -18.239 0.052 1.00 55.94 82 GLU A N 1
ATOM 671 C CA . GLU A 1 82 ? 10.830 -18.788 -1.205 1.00 55.94 82 GLU A CA 1
ATOM 672 C C . GLU A 1 82 ? 10.358 -17.664 -2.134 1.00 55.94 82 GLU A C 1
ATOM 674 O O . GLU A 1 82 ? 10.746 -17.618 -3.294 1.00 55.94 82 GLU A O 1
ATOM 679 N N . SER A 1 83 ? 9.619 -16.681 -1.613 1.00 53.97 83 SER A N 1
ATOM 680 C CA . SER A 1 83 ? 9.242 -15.479 -2.363 1.00 53.97 83 SER A CA 1
ATOM 681 C C . SER A 1 83 ? 10.444 -14.603 -2.729 1.00 53.97 83 SER A C 1
ATOM 683 O O . SER A 1 83 ? 10.393 -13.908 -3.735 1.00 53.97 83 SER A O 1
ATOM 685 N N . ALA A 1 84 ? 11.517 -14.578 -1.937 1.00 57.69 84 ALA A N 1
ATOM 686 C CA . ALA A 1 84 ? 12.743 -13.859 -2.285 1.00 57.69 84 ALA A CA 1
ATOM 687 C C . ALA A 1 84 ? 13.554 -14.590 -3.367 1.00 57.69 84 ALA A C 1
ATOM 689 O O . ALA A 1 84 ? 14.153 -13.929 -4.207 1.00 57.69 84 ALA A O 1
ATOM 690 N N . LEU A 1 85 ? 13.536 -15.925 -3.370 1.00 52.59 85 LEU A N 1
ATOM 691 C CA . LEU A 1 85 ? 14.231 -16.771 -4.342 1.00 52.59 85 LEU A CA 1
ATOM 692 C C . LEU A 1 85 ? 13.469 -16.885 -5.674 1.00 52.59 85 LEU A C 1
ATOM 694 O O . LEU A 1 85 ? 14.085 -16.789 -6.729 1.00 52.59 85 LEU A O 1
ATOM 698 N N . LEU A 1 86 ? 12.141 -17.037 -5.642 1.00 49.03 86 LEU A N 1
ATOM 699 C CA . LEU A 1 86 ? 11.268 -17.095 -6.827 1.00 49.03 86 LEU A CA 1
ATOM 700 C C . LEU A 1 86 ? 10.817 -15.708 -7.316 1.00 49.03 86 LEU A C 1
ATOM 702 O O . LEU A 1 86 ? 10.322 -15.580 -8.430 1.00 49.03 86 LEU A O 1
ATOM 706 N N . GLY A 1 87 ? 10.936 -14.673 -6.482 1.00 52.75 87 GLY A N 1
ATOM 707 C CA . GLY A 1 87 ? 10.421 -13.326 -6.746 1.00 52.75 87 GLY A CA 1
ATOM 708 C C . GLY A 1 87 ? 11.471 -12.303 -7.162 1.00 52.75 87 GLY A C 1
ATOM 709 O O . GLY A 1 87 ? 11.199 -11.105 -7.059 1.00 52.75 87 GLY A O 1
ATOM 710 N N . VAL A 1 88 ? 12.648 -12.738 -7.621 1.00 66.44 88 VAL A N 1
ATOM 711 C CA . VAL A 1 88 ? 13.548 -11.843 -8.355 1.00 66.44 88 VAL A CA 1
ATOM 712 C C . VAL A 1 88 ? 12.874 -11.569 -9.693 1.00 66.44 88 VAL A C 1
ATOM 714 O O . VAL A 1 88 ? 12.805 -12.440 -10.555 1.00 66.44 88 VAL A O 1
ATOM 717 N N . PHE A 1 89 ? 12.317 -10.371 -9.850 1.00 82.50 89 PHE A N 1
ATOM 718 C CA . PHE A 1 89 ? 11.891 -9.885 -11.151 1.00 82.50 89 PHE A CA 1
ATOM 719 C C . PHE A 1 89 ? 13.111 -9.944 -12.072 1.00 82.50 89 PHE A C 1
ATOM 721 O O . PHE A 1 89 ? 14.120 -9.300 -11.797 1.00 82.50 89 PHE A O 1
ATOM 728 N N . GLN A 1 90 ? 13.039 -10.752 -13.123 1.00 83.75 90 GLN A N 1
ATOM 729 C CA . GLN A 1 90 ? 14.105 -10.900 -14.103 1.00 83.75 90 GLN A CA 1
ATOM 730 C C . GLN A 1 90 ? 13.545 -10.591 -15.478 1.00 83.75 90 GLN A C 1
ATOM 732 O O . GLN A 1 90 ? 12.460 -11.056 -15.838 1.00 83.75 90 GLN A O 1
ATOM 737 N N . LEU A 1 91 ? 14.309 -9.801 -16.222 1.00 89.12 91 LEU A N 1
ATOM 738 C CA . LEU A 1 91 ? 14.055 -9.563 -17.628 1.00 89.12 91 LEU A CA 1
ATOM 739 C C . LEU A 1 91 ? 14.641 -10.736 -18.429 1.00 89.12 91 LEU A C 1
ATOM 741 O O . LEU A 1 91 ? 15.756 -11.166 -18.115 1.00 89.12 91 LEU A O 1
ATOM 745 N N . PRO A 1 92 ? 13.909 -11.269 -19.425 1.00 86.69 92 PRO A N 1
ATOM 746 C CA . PRO A 1 92 ? 14.427 -12.279 -20.337 1.00 86.69 92 PRO A CA 1
ATOM 747 C C . PRO A 1 92 ? 15.783 -11.862 -20.907 1.00 86.69 92 PRO A C 1
ATOM 749 O O . PRO A 1 92 ? 15.930 -10.738 -21.385 1.00 86.69 92 PRO A O 1
ATOM 752 N N . GLN A 1 93 ? 16.767 -12.754 -20.841 1.00 85.38 93 GLN A N 1
ATOM 753 C CA . GLN A 1 93 ? 18.047 -12.538 -21.511 1.00 85.38 93 GLN A CA 1
ATOM 754 C C . GLN A 1 93 ? 17.861 -12.720 -23.024 1.00 85.38 93 GLN A C 1
ATOM 756 O O . GLN A 1 93 ? 17.027 -13.537 -23.420 1.00 85.38 93 GLN A O 1
ATOM 761 N N . PRO A 1 94 ? 18.616 -11.990 -23.861 1.00 85.06 94 PRO A N 1
ATOM 762 C CA . PRO A 1 94 ? 18.612 -12.222 -25.300 1.00 85.06 94 PRO A CA 1
ATOM 763 C C . PRO A 1 94 ? 19.048 -13.662 -25.597 1.00 85.06 94 PRO A C 1
ATOM 765 O O . PRO A 1 94 ? 20.073 -14.126 -25.096 1.00 85.06 94 PRO A O 1
ATOM 768 N N . ASP A 1 95 ? 18.265 -14.365 -26.407 1.00 85.69 95 ASP A N 1
ATOM 769 C CA . ASP A 1 95 ? 18.565 -15.696 -26.948 1.00 85.69 95 ASP A CA 1
ATOM 770 C C . ASP A 1 95 ? 19.246 -15.635 -28.328 1.00 85.69 95 ASP A C 1
ATOM 772 O O . ASP A 1 95 ? 19.599 -16.665 -28.903 1.00 85.69 95 ASP A O 1
ATOM 776 N N . PHE A 1 96 ? 19.491 -14.422 -28.821 1.00 87.75 96 PHE A N 1
ATOM 777 C CA . PHE A 1 96 ? 20.193 -14.101 -30.057 1.00 87.75 96 PHE A CA 1
ATOM 778 C C . PHE A 1 96 ? 21.467 -13.285 -29.759 1.00 87.75 96 PHE A C 1
ATOM 780 O O . PHE A 1 96 ? 21.578 -12.653 -28.700 1.00 87.75 96 PHE A O 1
ATOM 787 N N . PRO A 1 97 ? 22.466 -13.286 -30.661 1.00 89.50 97 PRO A N 1
ATOM 788 C CA . PRO A 1 97 ? 23.637 -12.432 -30.511 1.00 89.50 97 PRO A CA 1
ATOM 789 C C . PRO A 1 97 ? 23.231 -10.959 -30.631 1.00 89.50 97 PRO A C 1
ATOM 791 O O . PRO A 1 97 ? 22.706 -10.535 -31.656 1.00 89.50 97 PRO A O 1
ATOM 794 N N . LEU A 1 98 ? 23.482 -10.170 -29.582 1.00 91.88 98 LEU A N 1
ATOM 795 C CA . LEU A 1 98 ? 23.235 -8.729 -29.633 1.00 91.88 98 LEU A CA 1
ATOM 796 C C . LEU A 1 98 ? 24.130 -8.072 -30.702 1.00 91.88 98 LEU A C 1
ATOM 798 O O . LEU A 1 98 ? 25.325 -8.385 -30.742 1.00 91.88 98 LEU A O 1
ATOM 802 N N . PRO A 1 99 ? 23.591 -7.140 -31.509 1.00 92.81 99 PRO A N 1
ATOM 803 C CA . PRO A 1 99 ? 24.381 -6.404 -32.487 1.00 92.81 99 PRO A CA 1
ATOM 804 C C . PRO A 1 99 ? 25.422 -5.515 -31.800 1.00 92.81 99 PRO A C 1
ATOM 806 O O . PRO A 1 99 ? 25.249 -5.054 -30.670 1.00 92.81 99 PRO A O 1
ATOM 809 N N . SER A 1 100 ? 26.513 -5.245 -32.502 1.00 93.62 100 SER A N 1
ATOM 810 C CA . SER A 1 100 ? 27.510 -4.261 -32.097 1.00 93.62 100 SER A CA 1
ATOM 811 C C . SER A 1 100 ? 26.965 -2.833 -32.210 1.00 93.62 100 SER A C 1
ATOM 813 O O . SER A 1 100 ? 25.981 -2.554 -32.900 1.00 93.62 100 SER A O 1
ATOM 815 N N . LEU A 1 101 ? 27.635 -1.889 -31.546 1.00 92.81 101 LEU A N 1
ATOM 816 C CA . LEU A 1 101 ? 27.270 -0.473 -31.630 1.00 92.81 101 LEU A CA 1
ATOM 817 C C . LEU A 1 101 ? 27.361 0.064 -33.070 1.00 92.81 101 LEU A C 1
ATOM 819 O O . LEU A 1 101 ? 26.535 0.880 -33.472 1.00 92.81 101 LEU A O 1
ATOM 823 N N . GLU A 1 102 ? 28.345 -0.404 -33.843 1.00 91.75 102 GLU A N 1
ATOM 824 C CA . GLU A 1 102 ? 28.537 -0.007 -35.243 1.00 91.75 102 GLU A CA 1
ATOM 825 C C . GLU A 1 102 ? 27.354 -0.446 -36.113 1.00 91.75 102 GLU A C 1
ATOM 827 O O . GLU A 1 102 ? 26.837 0.357 -36.887 1.00 91.75 102 GLU A O 1
ATOM 832 N N . GLU A 1 103 ? 26.868 -1.676 -35.925 1.00 91.19 103 GLU A N 1
ATOM 833 C CA . GLU A 1 103 ? 25.688 -2.205 -36.621 1.00 91.19 103 GLU A CA 1
ATOM 834 C C . GLU A 1 103 ? 24.412 -1.449 -36.224 1.00 91.19 103 GLU A C 1
ATOM 836 O O . GLU A 1 103 ? 23.612 -1.086 -37.085 1.00 91.19 103 GLU A O 1
ATOM 841 N N . CYS A 1 104 ? 24.244 -1.123 -34.937 1.00 92.50 104 CYS A N 1
ATOM 842 C CA . CYS A 1 104 ? 23.083 -0.360 -34.465 1.00 92.50 104 CYS A CA 1
ATOM 843 C C . CYS A 1 104 ? 22.988 1.020 -35.140 1.00 92.50 104 CYS A C 1
ATOM 845 O O . CYS A 1 104 ? 21.913 1.427 -35.583 1.00 92.50 104 CYS A O 1
ATOM 847 N N . VAL A 1 105 ? 24.111 1.736 -35.244 1.00 91.75 105 VAL A N 1
ATOM 848 C CA . VAL A 1 105 ? 24.157 3.078 -35.847 1.00 91.75 105 VAL A CA 1
ATOM 849 C C . VAL A 1 105 ? 24.120 3.015 -37.377 1.00 91.75 105 VAL A C 1
ATOM 851 O O . VAL A 1 105 ? 23.523 3.884 -38.011 1.00 91.75 105 VAL A O 1
ATOM 854 N N . GLY A 1 106 ? 24.749 1.997 -37.972 1.00 87.31 106 GLY A N 1
ATOM 855 C CA . GLY A 1 106 ? 24.815 1.788 -39.421 1.00 87.31 106 GLY A CA 1
ATOM 856 C C . GLY A 1 106 ? 23.500 1.333 -40.058 1.00 87.31 106 GLY A C 1
ATOM 857 O O . GLY A 1 106 ? 23.358 1.437 -41.276 1.00 87.31 106 GLY A O 1
ATOM 858 N N . GLY A 1 107 ? 22.541 0.895 -39.239 1.00 86.44 107 GLY A N 1
ATOM 859 C CA . GLY A 1 107 ? 21.268 0.329 -39.669 1.00 86.44 107 GLY A CA 1
ATOM 860 C C . GLY A 1 107 ? 21.310 -1.195 -39.600 1.00 86.44 107 GLY A C 1
ATOM 861 O O . GLY A 1 107 ? 22.161 -1.831 -40.219 1.00 86.44 107 GLY A O 1
ATOM 862 N N . LEU A 1 108 ? 20.380 -1.764 -38.836 1.00 90.00 108 LEU A N 1
ATOM 863 C CA . LEU A 1 108 ? 20.207 -3.210 -38.714 1.00 90.00 108 LEU A CA 1
ATOM 864 C C . LEU A 1 108 ? 19.408 -3.751 -39.904 1.00 90.00 108 LEU A C 1
ATOM 866 O O . LEU A 1 108 ? 18.563 -3.042 -40.453 1.00 90.00 108 LEU A O 1
ATOM 870 N N . ASP A 1 109 ? 19.655 -5.005 -40.278 1.00 90.25 109 ASP A N 1
ATOM 871 C CA . ASP A 1 109 ? 18.762 -5.736 -41.173 1.00 90.25 109 ASP A CA 1
ATOM 872 C C . ASP A 1 109 ? 17.406 -6.006 -40.496 1.00 90.25 109 ASP A C 1
ATOM 874 O O . ASP A 1 109 ? 17.305 -6.036 -39.265 1.00 90.25 109 ASP A O 1
ATOM 878 N N . ASP A 1 110 ? 16.366 -6.212 -41.307 1.00 89.69 110 ASP A N 1
ATOM 879 C CA . ASP A 1 110 ? 14.990 -6.357 -40.822 1.00 89.69 110 ASP A CA 1
ATOM 880 C C . ASP A 1 110 ? 14.829 -7.531 -39.835 1.00 89.69 110 ASP A C 1
ATOM 882 O O . ASP A 1 110 ? 14.050 -7.437 -38.888 1.00 89.69 110 ASP A O 1
ATOM 886 N N . GLU A 1 111 ? 15.574 -8.629 -40.010 1.00 91.38 111 GLU A N 1
ATOM 887 C CA . GLU A 1 111 ? 15.472 -9.806 -39.140 1.00 91.38 111 GLU A CA 1
ATOM 888 C C . GLU A 1 111 ? 16.065 -9.524 -37.753 1.00 91.38 111 GLU A C 1
ATOM 890 O O . GLU A 1 111 ? 15.391 -9.723 -36.736 1.00 91.38 111 GLU A O 1
ATOM 895 N N . THR A 1 112 ? 17.293 -9.001 -37.700 1.00 91.25 112 THR A N 1
ATOM 896 C CA . THR A 1 112 ? 17.956 -8.615 -36.444 1.00 91.25 112 THR A CA 1
ATOM 897 C C . THR A 1 112 ? 17.184 -7.509 -35.725 1.00 91.25 112 THR A C 1
ATOM 899 O O . THR A 1 112 ? 17.033 -7.542 -34.498 1.00 91.25 112 THR A O 1
ATOM 902 N N . PHE A 1 113 ? 16.664 -6.532 -36.475 1.00 92.62 113 PHE A N 1
ATOM 903 C CA . PHE A 1 113 ? 15.848 -5.458 -35.921 1.00 92.62 113 PHE A CA 1
ATOM 904 C C . PHE A 1 113 ? 14.585 -5.994 -35.240 1.00 92.62 113 PHE A C 1
ATOM 906 O O . PHE A 1 113 ? 14.315 -5.636 -34.091 1.00 92.62 113 PHE A O 1
ATOM 913 N N . GLU A 1 114 ? 13.833 -6.874 -35.908 1.00 92.50 114 GLU A N 1
ATOM 914 C CA . GLU A 1 114 ? 12.604 -7.439 -35.349 1.00 92.50 114 GLU A CA 1
ATOM 915 C C . GLU A 1 114 ? 12.874 -8.318 -34.119 1.00 92.50 114 GLU A C 1
ATOM 917 O O . GLU A 1 114 ? 12.154 -8.216 -33.124 1.00 92.50 114 GLU A O 1
ATOM 922 N N . GLN A 1 115 ? 13.949 -9.115 -34.107 1.00 92.38 115 GLN A N 1
ATOM 923 C CA . GLN A 1 115 ? 14.340 -9.883 -32.915 1.00 92.38 115 GLN A CA 1
ATOM 924 C C . GLN A 1 115 ? 14.658 -8.970 -31.722 1.00 92.38 115 GLN A C 1
ATOM 926 O O . GLN A 1 115 ? 14.168 -9.190 -30.607 1.00 92.38 115 GLN A O 1
ATOM 931 N N . PHE A 1 116 ? 15.424 -7.900 -31.952 1.00 93.94 116 PHE A N 1
ATOM 932 C CA . PHE A 1 116 ? 15.768 -6.952 -30.897 1.00 93.94 116 PHE A CA 1
ATOM 933 C C . PHE A 1 116 ? 14.534 -6.188 -30.400 1.00 93.94 116 PHE A C 1
ATOM 935 O O . PHE A 1 116 ? 14.328 -6.033 -29.192 1.00 93.94 116 PHE A O 1
ATOM 942 N N . LYS A 1 117 ? 13.653 -5.789 -31.318 1.00 93.69 117 LYS A N 1
ATOM 943 C CA . LYS A 1 117 ? 12.380 -5.150 -30.997 1.00 93.69 117 LYS A CA 1
ATOM 944 C C . LYS A 1 117 ? 11.492 -6.048 -30.136 1.00 93.69 117 LYS A C 1
ATOM 946 O O . LYS A 1 117 ? 10.976 -5.583 -29.120 1.00 93.69 117 LYS A O 1
ATOM 951 N N . LEU A 1 118 ? 11.346 -7.327 -30.489 1.00 92.75 118 LEU A N 1
ATOM 952 C CA . LEU A 1 118 ? 10.554 -8.294 -29.723 1.00 92.75 118 LEU A CA 1
ATOM 953 C C . LEU A 1 118 ? 11.070 -8.455 -28.289 1.00 92.75 118 LEU A C 1
ATOM 955 O O . LEU A 1 118 ? 10.269 -8.504 -27.352 1.00 92.75 118 LEU A O 1
ATOM 959 N N . LEU A 1 119 ? 12.392 -8.475 -28.094 1.00 93.62 119 LEU A N 1
ATOM 960 C CA . LEU A 1 119 ? 12.995 -8.505 -26.761 1.00 93.62 119 LEU A CA 1
ATOM 961 C C . LEU A 1 119 ? 12.592 -7.274 -25.937 1.00 93.62 119 LEU A C 1
ATOM 963 O O . LEU A 1 119 ? 12.086 -7.417 -24.821 1.00 93.62 119 LEU A O 1
ATOM 967 N N . ILE A 1 120 ? 12.761 -6.072 -26.491 1.00 95.25 120 ILE A N 1
ATOM 968 C CA . ILE A 1 120 ? 12.446 -4.811 -25.803 1.00 95.25 120 ILE A CA 1
ATOM 969 C C . ILE A 1 120 ? 10.944 -4.678 -25.519 1.00 95.25 120 ILE A C 1
ATOM 971 O O . ILE A 1 120 ? 10.548 -4.276 -24.418 1.00 95.25 120 ILE A O 1
ATOM 975 N N . ASP A 1 121 ? 10.093 -5.068 -26.467 1.00 92.88 121 ASP A N 1
ATOM 976 C CA . ASP A 1 121 ? 8.640 -5.086 -26.293 1.00 92.88 121 ASP A CA 1
ATOM 977 C C . ASP A 1 121 ? 8.230 -6.090 -25.200 1.00 92.88 121 ASP A C 1
ATOM 979 O O . ASP A 1 121 ? 7.372 -5.776 -24.368 1.00 92.88 121 ASP A O 1
ATOM 983 N N . SER A 1 122 ? 8.899 -7.247 -25.107 1.00 93.12 122 SER A N 1
ATOM 984 C CA . SER A 1 122 ? 8.674 -8.217 -24.026 1.00 93.12 122 SER A CA 1
ATOM 985 C C . SER A 1 122 ? 9.022 -7.642 -22.646 1.00 93.12 122 SER A C 1
ATOM 987 O O . SER A 1 122 ? 8.254 -7.808 -21.692 1.00 93.12 122 SER A O 1
ATOM 989 N N . TRP A 1 123 ? 10.128 -6.895 -22.537 1.00 95.56 123 TRP A N 1
ATOM 990 C CA . TRP A 1 123 ? 10.548 -6.241 -21.297 1.00 95.56 123 TRP A CA 1
ATOM 991 C C . TRP A 1 123 ? 9.548 -5.168 -20.870 1.00 95.56 123 TRP A C 1
ATOM 993 O O . TRP A 1 123 ? 9.122 -5.143 -19.712 1.00 95.56 123 TRP A O 1
ATOM 1003 N N . ASN A 1 124 ? 9.122 -4.315 -21.807 1.00 95.38 124 ASN A N 1
ATOM 1004 C CA . ASN A 1 124 ? 8.083 -3.318 -21.557 1.00 95.38 124 ASN A CA 1
ATOM 1005 C C . ASN A 1 124 ? 6.780 -3.979 -21.095 1.00 95.38 124 ASN A C 1
ATOM 1007 O O . ASN A 1 124 ? 6.235 -3.595 -20.060 1.00 95.38 124 ASN A O 1
ATOM 1011 N N . ALA A 1 125 ? 6.322 -5.023 -21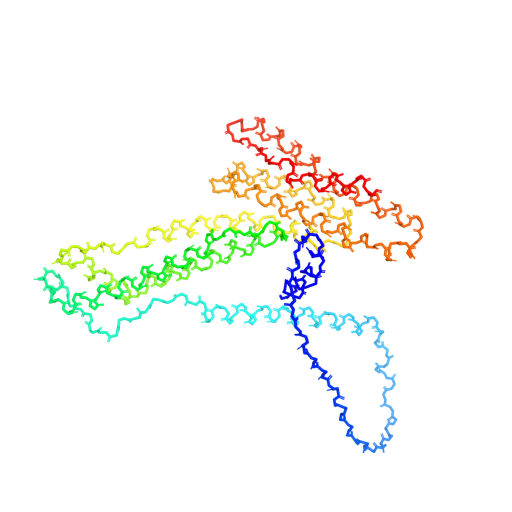.792 1.00 92.69 125 ALA A N 1
ATOM 1012 C CA . ALA A 1 125 ? 5.105 -5.743 -21.438 1.00 92.69 125 ALA A CA 1
ATOM 1013 C C . ALA A 1 125 ? 5.182 -6.362 -20.033 1.00 92.69 125 ALA A C 1
ATOM 1015 O O . ALA A 1 125 ? 4.221 -6.270 -19.265 1.00 92.69 125 ALA A O 1
ATOM 1016 N N . GLN A 1 126 ? 6.317 -6.959 -19.657 1.00 92.81 126 GLN A N 1
ATOM 1017 C CA . GLN A 1 126 ? 6.515 -7.555 -18.334 1.00 92.81 126 GLN A CA 1
ATOM 1018 C C . GLN A 1 126 ? 6.511 -6.500 -17.216 1.00 92.81 126 GLN A C 1
ATOM 1020 O O . GLN A 1 126 ? 5.860 -6.689 -16.178 1.00 92.81 126 GLN A O 1
ATOM 1025 N N . ILE A 1 127 ? 7.197 -5.372 -17.429 1.00 95.25 127 ILE A N 1
ATOM 1026 C CA . ILE A 1 127 ? 7.210 -4.240 -16.494 1.00 95.25 127 ILE A CA 1
ATOM 1027 C C . ILE A 1 127 ? 5.797 -3.663 -16.352 1.00 95.25 127 ILE A C 1
ATOM 1029 O O . ILE A 1 127 ? 5.304 -3.519 -15.231 1.00 95.25 127 ILE A O 1
ATOM 1033 N N . ASP A 1 128 ? 5.108 -3.402 -17.463 1.00 95.56 128 ASP A N 1
ATOM 1034 C CA . ASP A 1 128 ? 3.762 -2.828 -17.468 1.00 95.56 128 ASP A CA 1
ATOM 1035 C C . ASP A 1 128 ? 2.732 -3.772 -16.839 1.00 95.56 128 ASP A C 1
ATOM 1037 O O . ASP A 1 128 ? 1.894 -3.331 -16.053 1.00 95.56 128 ASP A O 1
ATOM 1041 N N . ASN A 1 129 ? 2.803 -5.078 -17.109 1.00 92.44 129 ASN A N 1
ATOM 1042 C CA . ASN A 1 129 ? 1.991 -6.090 -16.424 1.00 92.44 129 ASN A CA 1
ATOM 1043 C C . ASN A 1 129 ? 2.179 -6.018 -14.910 1.00 92.44 129 ASN A C 1
ATOM 1045 O O . ASN A 1 129 ? 1.207 -5.953 -14.158 1.00 92.44 129 ASN A O 1
ATOM 1049 N N . THR A 1 130 ? 3.428 -5.955 -14.460 1.00 93.00 130 THR A N 1
ATOM 1050 C CA . THR A 1 130 ? 3.742 -5.924 -13.031 1.00 93.00 130 THR A CA 1
ATOM 1051 C C . THR A 1 130 ? 3.259 -4.631 -12.379 1.00 93.00 130 THR A C 1
ATOM 1053 O O . THR A 1 130 ? 2.635 -4.666 -11.318 1.00 93.00 130 THR A O 1
ATOM 1056 N N . ILE A 1 131 ? 3.467 -3.479 -13.024 1.00 95.12 131 ILE A N 1
ATOM 1057 C CA . ILE A 1 131 ? 2.947 -2.191 -12.543 1.00 95.12 131 ILE A CA 1
ATOM 1058 C C . ILE A 1 131 ? 1.416 -2.213 -12.487 1.00 95.12 131 ILE A C 1
ATOM 1060 O O . ILE A 1 131 ? 0.851 -1.757 -11.489 1.00 95.12 131 ILE A O 1
ATOM 1064 N N . ARG A 1 132 ? 0.745 -2.765 -13.510 1.00 94.75 132 ARG A N 1
ATOM 1065 C CA . ARG A 1 132 ? -0.718 -2.913 -13.556 1.00 94.75 132 ARG A CA 1
ATOM 1066 C C . ARG A 1 132 ? -1.242 -3.731 -12.382 1.00 94.75 132 ARG A C 1
ATOM 1068 O O . ARG A 1 132 ? -2.174 -3.285 -11.716 1.00 94.75 132 ARG A O 1
ATOM 1075 N N . GLU A 1 133 ? -0.617 -4.865 -12.070 1.00 90.12 133 GLU A N 1
ATOM 1076 C CA . GLU A 1 133 ? -0.968 -5.666 -10.890 1.00 90.12 133 GLU A CA 1
ATOM 1077 C C . GLU A 1 133 ? -0.783 -4.881 -9.587 1.00 90.12 133 GLU A C 1
ATOM 1079 O O . GLU A 1 133 ? -1.646 -4.911 -8.706 1.00 90.12 133 GLU A O 1
ATOM 1084 N N . LEU A 1 134 ? 0.307 -4.114 -9.473 1.00 92.06 134 LEU A N 1
ATOM 1085 C CA . LEU A 1 134 ? 0.584 -3.314 -8.283 1.00 92.06 134 LEU A CA 1
ATOM 1086 C C . LEU A 1 134 ? -0.442 -2.197 -8.061 1.00 92.06 134 LEU A C 1
ATOM 1088 O O . LEU A 1 134 ? -0.655 -1.819 -6.914 1.00 92.06 134 LEU A O 1
ATOM 1092 N N . ILE A 1 135 ? -1.075 -1.639 -9.098 1.00 91.19 135 ILE A N 1
ATOM 1093 C CA . ILE A 1 135 ? -2.057 -0.540 -8.968 1.00 91.19 135 ILE A CA 1
ATOM 1094 C C . ILE A 1 135 ? -3.518 -1.004 -8.887 1.00 91.19 135 ILE A C 1
ATOM 1096 O O . ILE A 1 135 ? -4.406 -0.155 -8.785 1.00 91.19 135 ILE A O 1
ATOM 1100 N N . LYS A 1 136 ? -3.792 -2.316 -8.921 1.00 90.12 136 LYS A N 1
ATOM 1101 C CA . LYS A 1 136 ? -5.167 -2.827 -8.843 1.00 90.12 136 LYS A CA 1
ATOM 1102 C C . LYS A 1 136 ? -5.881 -2.338 -7.574 1.00 90.12 136 LYS A C 1
ATOM 1104 O O . LYS A 1 136 ? -5.297 -2.410 -6.486 1.00 90.12 136 LYS A O 1
ATOM 1109 N N . PRO A 1 137 ? -7.151 -1.896 -7.676 1.00 87.50 137 PRO A N 1
ATOM 1110 C CA . PRO A 1 137 ? -7.950 -1.542 -6.512 1.00 87.50 137 PRO A CA 1
ATOM 1111 C C . PRO A 1 137 ? -8.012 -2.696 -5.511 1.00 87.50 137 PRO A C 1
ATOM 1113 O O . PRO A 1 137 ? -8.260 -3.847 -5.874 1.00 87.50 137 PRO A O 1
ATOM 1116 N N . ARG A 1 138 ? -7.797 -2.383 -4.235 1.00 88.75 138 ARG A N 1
ATOM 1117 C CA . ARG A 1 138 ? -7.820 -3.361 -3.145 1.00 88.75 138 ARG A CA 1
ATOM 1118 C C . ARG A 1 138 ? -9.139 -3.258 -2.393 1.00 88.75 138 ARG A C 1
ATOM 1120 O O . ARG A 1 138 ? -9.690 -2.172 -2.215 1.00 88.75 138 ARG A O 1
ATOM 1127 N N . SER A 1 139 ? -9.642 -4.399 -1.927 1.00 90.06 139 SER A N 1
ATOM 1128 C CA . SER A 1 139 ? -10.859 -4.430 -1.116 1.00 90.06 139 SER A CA 1
ATOM 1129 C C . SER A 1 139 ? -10.656 -3.657 0.184 1.00 90.06 139 SER A C 1
ATOM 1131 O O . SER A 1 139 ? -9.638 -3.805 0.852 1.00 90.06 139 SER A O 1
ATOM 1133 N N . VAL A 1 140 ? -11.650 -2.862 0.563 1.00 88.31 140 VAL A N 1
ATOM 1134 C CA . VAL A 1 140 ? -11.726 -2.183 1.868 1.00 88.31 140 VAL A CA 1
ATOM 1135 C C . VAL A 1 140 ? -12.341 -3.070 2.953 1.00 88.31 140 VAL A C 1
ATOM 1137 O O . VAL A 1 140 ? -12.316 -2.714 4.125 1.00 88.31 140 VAL A O 1
ATOM 1140 N N . LEU A 1 141 ? -12.861 -4.246 2.579 1.00 90.25 141 LEU A N 1
ATOM 1141 C CA . LEU A 1 141 ? -13.406 -5.255 3.496 1.00 90.25 141 LEU A CA 1
ATOM 1142 C C . LEU A 1 141 ? -12.297 -6.156 4.061 1.00 90.25 141 LEU A C 1
ATOM 1144 O O . LEU A 1 141 ? -12.450 -7.370 4.179 1.00 90.25 141 LEU A O 1
ATOM 1148 N N . THR A 1 142 ? -11.153 -5.549 4.353 1.00 90.88 142 THR A N 1
ATOM 1149 C CA . THR A 1 142 ? -9.982 -6.174 4.962 1.00 90.88 142 THR A CA 1
ATOM 1150 C C . THR A 1 142 ? -9.460 -5.254 6.061 1.00 90.88 142 THR A C 1
ATOM 1152 O O . THR A 1 142 ? -9.761 -4.062 6.088 1.00 90.88 142 THR A O 1
ATOM 1155 N N . GLY A 1 143 ? -8.688 -5.800 7.000 1.00 92.19 143 GLY A N 1
ATOM 1156 C CA . GLY A 1 143 ? -8.110 -4.997 8.076 1.00 92.19 143 GLY A CA 1
ATOM 1157 C C . GLY A 1 143 ? -6.988 -4.061 7.595 1.00 92.19 143 GLY A C 1
ATOM 1158 O O . GLY A 1 143 ? -6.412 -4.292 6.530 1.00 92.19 143 GLY A O 1
ATOM 1159 N N . PRO A 1 144 ? -6.640 -3.029 8.384 1.00 96.12 144 PRO A N 1
ATOM 1160 C CA . PRO A 1 144 ? -5.649 -2.015 8.010 1.00 96.12 144 PRO A CA 1
ATOM 1161 C C . PRO A 1 144 ? -4.217 -2.545 7.826 1.00 96.12 144 PRO A C 1
ATOM 1163 O O . PRO A 1 144 ? -3.430 -1.909 7.132 1.00 96.12 144 PRO A O 1
ATOM 1166 N N . LEU A 1 145 ? -3.865 -3.707 8.389 1.00 95.50 145 LEU A N 1
ATOM 1167 C CA . LEU A 1 145 ? -2.556 -4.331 8.149 1.00 95.50 145 LEU A CA 1
ATOM 1168 C C . LEU A 1 145 ? -2.352 -4.750 6.695 1.00 95.50 145 LEU A C 1
ATOM 1170 O O . LEU A 1 145 ? -1.220 -4.754 6.227 1.00 95.50 145 LEU A O 1
ATOM 1174 N N . GLU A 1 146 ? -3.432 -5.027 5.963 1.00 94.75 146 GLU A N 1
ATOM 1175 C CA . GLU A 1 146 ? -3.324 -5.342 4.540 1.00 94.75 146 GLU A CA 1
ATOM 1176 C C . GLU A 1 146 ? -2.757 -4.157 3.741 1.00 94.75 146 GLU A C 1
ATOM 1178 O O . GLU A 1 146 ? -1.995 -4.379 2.805 1.00 94.75 146 GLU A O 1
ATOM 1183 N N . GLU A 1 147 ? -3.028 -2.914 4.157 1.00 94.69 147 GLU A N 1
ATOM 1184 C CA . GLU A 1 147 ? -2.435 -1.718 3.547 1.00 94.69 147 GLU A CA 1
ATOM 1185 C C . GLU A 1 147 ? -0.917 -1.667 3.806 1.00 94.69 147 GLU A C 1
ATOM 1187 O O . GLU A 1 147 ? -0.133 -1.359 2.910 1.00 94.69 147 GLU A O 1
ATOM 1192 N N . VAL A 1 148 ? -0.479 -2.025 5.021 1.00 94.69 148 VAL A N 1
ATOM 1193 C CA . VAL A 1 148 ? 0.949 -2.088 5.386 1.00 94.69 148 VAL A CA 1
ATOM 1194 C C . VAL A 1 148 ? 1.675 -3.121 4.527 1.00 94.69 148 VAL A C 1
ATOM 1196 O O . VAL A 1 148 ? 2.712 -2.817 3.931 1.00 94.69 148 VAL A O 1
ATOM 1199 N N . ASP A 1 149 ? 1.116 -4.327 4.441 1.00 93.06 149 ASP A N 1
ATOM 1200 C CA . ASP A 1 149 ? 1.685 -5.429 3.667 1.00 93.06 149 ASP A CA 1
ATOM 1201 C C . ASP A 1 149 ? 1.713 -5.094 2.173 1.00 93.06 149 ASP A C 1
ATOM 1203 O O . ASP A 1 149 ? 2.712 -5.347 1.499 1.00 93.06 149 ASP A O 1
ATOM 1207 N N . TYR A 1 150 ? 0.662 -4.447 1.666 1.00 93.56 150 TYR A N 1
ATOM 1208 C CA . TYR A 1 150 ? 0.584 -3.990 0.285 1.00 93.56 150 TYR A CA 1
ATOM 1209 C C . TYR A 1 150 ? 1.710 -3.013 -0.071 1.00 93.56 150 TYR A C 1
ATOM 1211 O O . TYR A 1 150 ? 2.419 -3.234 -1.054 1.00 93.56 150 TYR A O 1
ATOM 1219 N N . TRP A 1 151 ? 1.924 -1.955 0.717 1.00 94.69 151 TRP A N 1
ATOM 1220 C CA . TRP A 1 151 ? 2.966 -0.970 0.405 1.00 94.69 151 TRP A CA 1
ATOM 1221 C C . TRP A 1 151 ? 4.379 -1.534 0.573 1.00 94.69 151 TRP A C 1
ATOM 1223 O O . TRP A 1 151 ? 5.268 -1.192 -0.212 1.00 94.69 151 TRP A O 1
ATOM 1233 N N . ARG A 1 152 ? 4.584 -2.451 1.528 1.00 93.81 152 ARG A N 1
ATOM 1234 C CA . ARG A 1 152 ? 5.834 -3.221 1.651 1.00 93.81 152 ARG A CA 1
ATOM 1235 C C . ARG A 1 152 ? 6.086 -4.083 0.421 1.00 93.81 152 ARG A C 1
ATOM 1237 O O . ARG A 1 152 ? 7.173 -4.014 -0.149 1.00 93.81 152 ARG A O 1
ATOM 1244 N N . TYR A 1 153 ? 5.082 -4.850 -0.001 1.00 91.88 153 TYR A N 1
ATOM 1245 C CA . TYR A 1 153 ? 5.156 -5.694 -1.190 1.00 91.88 153 TYR A CA 1
ATOM 1246 C C . TYR A 1 153 ? 5.439 -4.855 -2.437 1.00 91.88 153 TYR A C 1
ATOM 1248 O O . TYR A 1 153 ? 6.403 -5.118 -3.148 1.00 91.88 153 TYR A O 1
ATOM 1256 N N . ARG A 1 154 ? 4.687 -3.768 -2.639 1.00 94.38 154 ARG A N 1
ATOM 1257 C CA . ARG A 1 154 ? 4.881 -2.839 -3.756 1.00 94.38 154 ARG A CA 1
ATOM 1258 C C . ARG A 1 154 ? 6.298 -2.272 -3.793 1.00 94.38 154 ARG A C 1
ATOM 1260 O O . ARG A 1 154 ? 6.910 -2.249 -4.857 1.00 94.38 154 ARG A O 1
ATOM 1267 N N . TYR A 1 155 ? 6.835 -1.835 -2.652 1.00 94.88 155 TYR A N 1
ATOM 1268 C CA . TYR A 1 155 ? 8.213 -1.347 -2.571 1.00 94.88 155 TYR A CA 1
ATOM 1269 C C . TYR A 1 155 ? 9.235 -2.447 -2.900 1.00 94.88 155 TYR A C 1
ATOM 1271 O O . TYR A 1 155 ? 10.159 -2.196 -3.675 1.00 94.88 155 TYR A O 1
ATOM 1279 N N . LYS A 1 156 ? 9.052 -3.665 -2.370 1.00 92.62 156 LYS A N 1
ATOM 1280 C CA . LYS A 1 156 ? 9.916 -4.822 -2.656 1.00 92.62 156 LYS A CA 1
ATOM 1281 C C . LYS A 1 156 ? 9.921 -5.155 -4.152 1.00 92.62 156 LYS A C 1
ATOM 1283 O O . LYS A 1 156 ? 10.991 -5.231 -4.746 1.00 92.62 156 LYS A O 1
ATOM 1288 N N . THR A 1 157 ? 8.750 -5.273 -4.778 1.00 92.50 157 THR A N 1
ATOM 1289 C CA . THR A 1 157 ? 8.621 -5.573 -6.213 1.00 92.50 157 THR A CA 1
ATOM 1290 C C . THR A 1 157 ? 9.270 -4.493 -7.079 1.00 92.50 157 THR A C 1
ATOM 1292 O O . THR A 1 157 ? 10.046 -4.813 -7.972 1.00 92.50 157 THR A O 1
ATOM 1295 N N . LEU A 1 158 ? 9.028 -3.208 -6.792 1.00 95.56 158 LEU A N 1
ATOM 1296 C CA . LEU A 1 158 ? 9.648 -2.103 -7.539 1.00 95.56 158 LEU A CA 1
ATOM 1297 C C . LEU A 1 158 ? 11.171 -2.045 -7.355 1.00 95.56 158 LEU A C 1
ATOM 1299 O O . LEU A 1 158 ? 11.883 -1.681 -8.289 1.00 95.56 158 LEU A O 1
ATOM 1303 N N . THR A 1 159 ? 11.669 -2.416 -6.172 1.00 94.56 159 THR A N 1
ATOM 1304 C CA . THR A 1 159 ? 13.112 -2.548 -5.920 1.00 94.56 159 THR A CA 1
ATOM 1305 C C . THR A 1 159 ? 13.704 -3.643 -6.798 1.00 94.56 159 THR A C 1
ATOM 1307 O O . THR A 1 159 ? 14.702 -3.392 -7.466 1.00 94.56 159 THR A O 1
ATOM 1310 N N . SER A 1 160 ? 13.038 -4.796 -6.880 1.00 92.94 160 SER A N 1
ATOM 1311 C CA . SER A 1 160 ? 13.475 -5.908 -7.724 1.00 92.94 160 SER A CA 1
ATOM 1312 C C . SER A 1 160 ? 13.470 -5.550 -9.218 1.00 92.94 160 SER A C 1
ATOM 1314 O O . SER A 1 160 ? 14.450 -5.820 -9.903 1.00 92.94 160 SER A O 1
ATOM 1316 N N . ILE A 1 161 ? 12.448 -4.837 -9.718 1.00 94.31 161 ILE A N 1
ATOM 1317 C CA . ILE A 1 161 ? 12.450 -4.315 -11.102 1.00 94.31 161 ILE A CA 1
ATOM 1318 C C . ILE A 1 161 ? 13.635 -3.363 -11.323 1.00 94.31 161 ILE A C 1
ATOM 1320 O O . ILE A 1 161 ? 14.330 -3.441 -12.332 1.00 94.31 161 ILE A O 1
ATOM 1324 N N . ASN A 1 162 ? 13.891 -2.452 -10.380 1.00 95.19 162 ASN A N 1
ATOM 1325 C CA . ASN A 1 162 ? 15.013 -1.517 -10.478 1.00 95.19 162 ASN A CA 1
ATOM 1326 C C . ASN A 1 162 ? 16.382 -2.217 -10.418 1.00 95.19 162 ASN A C 1
ATOM 1328 O O . ASN A 1 162 ? 17.342 -1.684 -10.965 1.00 95.19 162 ASN A O 1
ATOM 1332 N N . GLU A 1 163 ? 16.494 -3.360 -9.744 1.00 93.25 163 GLU A N 1
ATOM 1333 C CA . GLU A 1 163 ? 17.697 -4.197 -9.759 1.00 93.25 163 GLU A CA 1
ATOM 1334 C C . GLU A 1 163 ? 17.865 -4.903 -11.106 1.00 93.25 163 GLU A C 1
ATOM 1336 O O . GLU A 1 163 ? 18.954 -4.841 -11.667 1.00 93.25 163 GLU A O 1
ATOM 1341 N N . ALA A 1 164 ? 16.792 -5.455 -11.679 1.00 92.56 164 ALA A N 1
ATOM 1342 C CA . ALA A 1 164 ? 16.818 -6.057 -13.015 1.00 92.56 164 ALA A CA 1
ATOM 1343 C C . ALA A 1 164 ? 17.250 -5.059 -14.100 1.00 92.56 164 ALA A C 1
ATOM 1345 O O . ALA A 1 164 ? 18.074 -5.377 -14.947 1.00 92.56 164 ALA A O 1
ATOM 1346 N N . LEU A 1 165 ? 16.766 -3.814 -14.031 1.00 94.44 165 LEU A N 1
ATOM 1347 C CA . LEU A 1 165 ? 17.166 -2.735 -14.947 1.00 94.44 165 LEU A CA 1
ATOM 1348 C C . LEU A 1 165 ? 18.628 -2.282 -14.782 1.00 94.44 165 LEU A C 1
ATOM 1350 O O . LEU A 1 165 ? 19.135 -1.542 -15.621 1.00 94.44 165 LEU A O 1
ATOM 1354 N N . LYS A 1 166 ? 19.291 -2.663 -13.685 1.00 92.88 166 LYS A N 1
ATOM 1355 C CA . LYS A 1 166 ? 20.715 -2.392 -13.431 1.00 92.88 166 LYS A CA 1
ATOM 1356 C C . LYS A 1 166 ? 21.610 -3.583 -13.757 1.00 92.88 166 LYS A C 1
ATOM 1358 O O . LYS A 1 166 ? 22.823 -3.483 -13.567 1.00 92.88 166 LYS A O 1
ATOM 1363 N N . ASP A 1 167 ? 21.032 -4.705 -14.175 1.00 92.31 167 ASP A N 1
ATOM 1364 C CA . ASP A 1 167 ? 21.823 -5.831 -14.636 1.00 92.31 167 ASP A CA 1
ATOM 1365 C C . ASP A 1 167 ? 22.686 -5.401 -15.831 1.00 92.31 167 ASP A C 1
ATOM 1367 O O . ASP A 1 167 ? 22.240 -4.651 -16.702 1.00 92.31 167 ASP A O 1
ATOM 1371 N N . LYS A 1 168 ? 23.945 -5.846 -15.858 1.00 92.25 168 LYS A N 1
ATOM 1372 C CA . LYS A 1 168 ? 24.912 -5.386 -16.864 1.00 92.25 168 LYS A CA 1
ATOM 1373 C C . LYS A 1 168 ? 24.491 -5.769 -18.281 1.00 92.25 168 LYS A C 1
ATOM 1375 O O . LYS A 1 168 ? 24.693 -4.970 -19.190 1.00 92.25 168 LYS A O 1
ATOM 1380 N N . ALA A 1 169 ? 23.917 -6.960 -18.466 1.00 91.88 169 ALA A N 1
ATOM 1381 C CA . ALA A 1 169 ? 23.469 -7.410 -19.780 1.00 91.88 169 ALA A CA 1
ATOM 1382 C C . ALA A 1 169 ? 22.265 -6.584 -20.250 1.00 91.88 169 ALA A C 1
ATOM 1384 O O . ALA A 1 169 ? 22.238 -6.128 -21.392 1.00 91.88 169 ALA A O 1
ATOM 1385 N N . VAL A 1 170 ? 21.326 -6.300 -19.340 1.00 93.56 170 VAL A N 1
ATOM 1386 C CA . VAL A 1 170 ? 20.162 -5.439 -19.608 1.00 93.56 170 VAL A CA 1
ATOM 1387 C C . VAL A 1 170 ? 20.581 -4.009 -19.952 1.00 93.56 170 VAL A C 1
ATOM 1389 O O . VAL A 1 170 ? 20.060 -3.431 -20.907 1.00 93.56 170 VAL A O 1
ATOM 1392 N N . MET A 1 171 ? 21.528 -3.431 -19.206 1.00 94.44 171 MET A N 1
ATOM 1393 C CA . MET A 1 171 ? 22.056 -2.092 -19.487 1.00 94.44 171 MET A CA 1
ATOM 1394 C C . MET A 1 171 ? 22.730 -2.031 -20.859 1.00 94.44 171 MET A C 1
ATOM 1396 O O . MET A 1 171 ? 22.403 -1.146 -21.642 1.00 94.44 171 MET A O 1
ATOM 1400 N N . ASN A 1 172 ? 23.595 -3.000 -21.174 1.00 94.50 172 ASN A N 1
ATOM 1401 C CA . ASN A 1 172 ? 24.266 -3.076 -22.472 1.00 94.50 172 ASN A CA 1
ATOM 1402 C C . ASN A 1 172 ? 23.260 -3.185 -23.630 1.00 94.50 172 ASN A C 1
ATOM 1404 O O . ASN A 1 172 ? 23.319 -2.411 -24.579 1.00 94.50 172 ASN A O 1
ATOM 1408 N N . ALA A 1 173 ? 22.285 -4.092 -23.529 1.00 95.12 173 ALA A N 1
ATOM 1409 C CA . ALA A 1 173 ? 21.233 -4.231 -24.534 1.00 95.12 173 ALA A CA 1
ATOM 1410 C C . ALA A 1 173 ? 20.389 -2.951 -24.676 1.00 95.12 173 ALA A C 1
ATOM 1412 O O . ALA A 1 173 ? 20.041 -2.555 -25.781 1.00 95.12 173 ALA A O 1
ATOM 1413 N N . THR A 1 174 ? 20.093 -2.262 -23.572 1.00 94.81 174 THR A N 1
ATOM 1414 C CA . THR A 1 174 ? 19.357 -0.988 -23.605 1.00 94.81 174 THR A CA 1
ATOM 1415 C C . THR A 1 174 ? 20.153 0.117 -24.304 1.00 94.81 174 THR A C 1
ATOM 1417 O O . THR A 1 174 ? 19.587 0.881 -25.084 1.00 94.81 174 THR A O 1
ATOM 1420 N N . GLU A 1 175 ? 21.455 0.226 -24.029 1.00 94.94 175 GLU A N 1
ATOM 1421 C CA . GLU A 1 175 ? 22.340 1.211 -24.665 1.00 94.94 175 GLU A CA 1
ATOM 1422 C C . GLU A 1 175 ? 22.453 0.973 -26.175 1.00 94.94 175 GLU A C 1
ATOM 1424 O O . GLU A 1 175 ? 22.348 1.923 -26.956 1.00 94.94 175 GLU A O 1
ATOM 1429 N N . LEU A 1 176 ? 22.585 -0.291 -26.586 1.00 95.75 176 LEU A N 1
ATOM 1430 C CA . LEU A 1 176 ? 22.581 -0.688 -27.994 1.00 95.75 176 LEU A CA 1
ATOM 1431 C C . LEU A 1 176 ? 21.244 -0.355 -28.664 1.00 95.75 176 LEU A C 1
ATOM 1433 O O . LEU A 1 176 ? 21.242 0.347 -29.670 1.00 95.75 176 LEU A O 1
ATOM 1437 N N . TRP A 1 177 ? 20.113 -0.758 -28.069 1.00 95.75 177 TRP A N 1
ATOM 1438 C CA . TRP A 1 177 ? 18.771 -0.458 -28.587 1.00 95.75 177 TRP A CA 1
ATOM 1439 C C . TRP A 1 177 ? 18.548 1.045 -28.786 1.00 95.75 177 TRP A C 1
ATOM 1441 O O . TRP A 1 177 ? 18.093 1.484 -29.838 1.00 95.75 177 TRP A O 1
ATOM 1451 N N . ASN A 1 178 ? 18.924 1.854 -27.794 1.00 95.00 178 ASN A N 1
ATOM 1452 C CA . ASN A 1 178 ? 18.774 3.308 -27.859 1.00 95.00 178 ASN A CA 1
ATOM 1453 C C . ASN A 1 178 ? 19.723 3.973 -28.875 1.00 95.00 178 ASN A C 1
ATOM 1455 O O . ASN A 1 178 ? 19.547 5.152 -29.179 1.00 95.00 178 ASN A O 1
ATOM 1459 N N . SER A 1 179 ? 20.707 3.236 -29.397 1.00 94.19 179 SER A N 1
ATOM 1460 C CA . SER A 1 179 ? 21.616 3.675 -30.463 1.00 94.19 179 SER A CA 1
ATOM 1461 C C . SER A 1 179 ? 21.171 3.213 -31.858 1.00 94.19 179 SER A C 1
ATOM 1463 O O . SER A 1 179 ? 21.812 3.579 -32.842 1.00 94.19 179 SER A O 1
ATOM 1465 N N . VAL A 1 180 ? 20.097 2.415 -31.962 1.00 94.19 180 VAL A N 1
ATOM 1466 C CA . VAL A 1 180 ? 19.599 1.892 -33.241 1.00 94.19 180 VAL A CA 1
ATOM 1467 C C . VAL A 1 180 ? 19.037 3.023 -34.099 1.00 94.19 180 VAL A C 1
ATOM 1469 O O . VAL A 1 180 ? 18.054 3.677 -33.746 1.00 94.19 180 VAL A O 1
ATOM 1472 N N . SER A 1 181 ? 19.631 3.216 -35.274 1.00 85.56 181 SER A N 1
ATOM 1473 C CA . SER A 1 181 ? 19.156 4.161 -36.282 1.00 85.56 181 SER A CA 1
ATOM 1474 C C . SER A 1 181 ? 18.148 3.478 -37.212 1.00 85.56 181 SER A C 1
ATOM 1476 O O . SER A 1 181 ? 18.474 3.112 -38.339 1.00 85.56 181 SER A O 1
ATOM 1478 N N . HIS A 1 182 ? 16.913 3.295 -36.736 1.00 81.00 182 HIS A N 1
ATOM 1479 C CA . HIS A 1 182 ? 15.817 2.703 -37.511 1.00 81.00 182 HIS A CA 1
ATOM 1480 C C . HIS A 1 182 ? 14.509 3.489 -37.329 1.00 81.00 182 HIS A C 1
ATOM 1482 O O . HIS A 1 182 ? 14.224 4.042 -36.263 1.00 81.00 182 HIS A O 1
ATOM 1488 N N . VAL A 1 183 ? 13.685 3.555 -38.379 1.00 80.00 183 VAL A N 1
ATOM 1489 C CA . VAL A 1 183 ? 12.390 4.252 -38.332 1.00 80.00 183 VAL A CA 1
ATOM 1490 C C . VAL A 1 183 ? 11.461 3.551 -37.336 1.00 80.00 183 VAL A C 1
ATOM 1492 O O . VAL A 1 183 ? 11.313 2.333 -37.365 1.00 80.00 183 VAL A O 1
ATOM 1495 N N . GLY A 1 184 ? 10.820 4.318 -36.451 1.00 76.88 184 GLY A N 1
ATOM 1496 C CA . GLY A 1 184 ? 9.854 3.786 -35.482 1.00 76.88 184 GLY A CA 1
ATOM 1497 C C . GLY A 1 184 ? 10.456 3.224 -34.188 1.00 76.88 184 GLY A C 1
ATOM 1498 O O . GLY A 1 184 ? 9.702 2.720 -33.355 1.00 76.88 184 GLY A O 1
ATOM 1499 N N . VAL A 1 185 ? 11.774 3.337 -33.981 1.00 87.56 185 VAL A N 1
ATOM 1500 C CA . VAL A 1 185 ? 12.411 3.016 -32.693 1.00 87.56 185 VAL A CA 1
ATOM 1501 C C . VAL A 1 185 ? 11.928 3.979 -31.612 1.00 87.56 185 VAL A C 1
ATOM 1503 O O . VAL A 1 185 ? 11.922 5.197 -31.790 1.00 87.56 185 VAL A O 1
ATOM 1506 N N . VAL A 1 186 ? 11.533 3.417 -30.471 1.00 90.44 186 VAL A N 1
ATOM 1507 C CA . VAL A 1 186 ? 11.170 4.163 -29.264 1.00 90.44 186 VAL A CA 1
ATOM 1508 C C . VAL A 1 186 ? 12.230 3.897 -28.203 1.00 90.44 186 VAL A C 1
ATOM 1510 O O . VAL A 1 186 ? 12.562 2.742 -27.936 1.00 90.44 186 VAL A O 1
ATOM 1513 N N . GLU A 1 187 ? 12.739 4.965 -27.587 1.00 91.81 187 GLU A N 1
ATOM 1514 C CA . GLU A 1 187 ? 13.725 4.877 -26.508 1.00 91.81 187 GLU A CA 1
ATOM 1515 C C . GLU A 1 187 ? 13.205 3.989 -25.367 1.00 91.81 187 GLU A C 1
ATOM 1517 O O . GLU A 1 187 ? 12.120 4.209 -24.815 1.00 91.81 187 GLU A O 1
ATOM 1522 N N . PHE A 1 188 ? 14.012 3.014 -24.955 1.00 92.88 188 PHE A N 1
ATOM 1523 C CA . PHE A 1 188 ? 13.757 2.261 -23.739 1.00 92.88 188 PHE A CA 1
ATOM 1524 C C . PHE A 1 188 ? 14.307 3.031 -22.533 1.00 92.88 188 PHE A C 1
ATOM 1526 O O . PHE A 1 188 ? 15.512 3.061 -22.279 1.00 92.88 188 PHE A O 1
ATOM 1533 N N . ASN A 1 189 ? 13.411 3.651 -21.756 1.00 91.44 189 ASN A N 1
ATOM 1534 C CA . ASN A 1 189 ? 13.779 4.421 -20.563 1.00 91.44 189 ASN A CA 1
ATOM 1535 C C . ASN A 1 189 ? 12.793 4.225 -19.399 1.00 91.44 189 ASN A C 1
ATOM 1537 O O . ASN A 1 189 ? 12.073 5.133 -18.975 1.00 91.44 189 ASN A O 1
ATOM 1541 N N . ARG A 1 190 ? 12.761 3.010 -18.840 1.00 95.00 190 ARG A N 1
ATOM 1542 C CA . ARG A 1 190 ? 11.897 2.673 -17.688 1.00 95.00 190 ARG A CA 1
ATOM 1543 C C . ARG A 1 190 ? 12.491 3.072 -16.336 1.00 95.00 190 ARG A C 1
ATOM 1545 O O . ARG A 1 190 ? 11.771 3.257 -15.354 1.00 95.00 190 ARG A O 1
ATOM 1552 N N . THR A 1 191 ? 13.803 3.277 -16.276 1.00 94.38 191 THR A N 1
ATOM 1553 C CA . THR A 1 191 ? 14.554 3.531 -15.040 1.00 94.38 191 THR A CA 1
ATOM 1554 C C . THR A 1 191 ? 14.028 4.728 -14.242 1.00 94.38 191 THR A C 1
ATOM 1556 O O . THR A 1 191 ? 13.887 4.650 -13.017 1.00 94.38 191 THR A O 1
ATOM 1559 N N . LYS A 1 192 ? 13.717 5.847 -14.909 1.00 94.50 192 LYS A N 1
ATOM 1560 C CA . LYS A 1 192 ? 13.227 7.062 -14.237 1.00 94.50 192 LYS A CA 1
ATOM 1561 C C . LYS A 1 192 ? 11.856 6.848 -13.596 1.00 94.50 192 LYS A C 1
ATOM 1563 O O . LYS A 1 192 ? 11.637 7.266 -12.457 1.00 94.50 192 LYS A O 1
ATOM 1568 N N . GLU A 1 193 ? 10.946 6.185 -14.304 1.00 96.25 193 GLU A N 1
ATOM 1569 C CA . GLU A 1 193 ? 9.608 5.884 -13.803 1.00 96.25 193 GLU A CA 1
ATOM 1570 C C . GLU A 1 193 ? 9.662 4.938 -12.601 1.00 96.25 193 GLU A C 1
ATOM 1572 O O . GLU A 1 193 ? 9.097 5.253 -11.550 1.00 96.25 193 GLU A O 1
ATOM 1577 N N . ILE A 1 194 ? 10.388 3.821 -12.722 1.00 97.31 194 ILE A N 1
ATOM 1578 C CA . ILE A 1 194 ? 10.501 2.831 -11.646 1.00 97.31 194 ILE A CA 1
ATOM 1579 C C . ILE A 1 194 ? 11.102 3.468 -10.393 1.00 97.31 194 ILE A C 1
ATOM 1581 O O . ILE A 1 194 ? 10.569 3.281 -9.300 1.00 97.31 194 ILE A O 1
ATOM 1585 N N . ARG A 1 195 ? 12.148 4.296 -10.525 1.00 96.12 195 ARG A N 1
ATOM 1586 C CA . ARG A 1 195 ? 12.734 5.011 -9.378 1.00 96.12 195 ARG A CA 1
ATOM 1587 C C . ARG A 1 195 ? 11.742 5.955 -8.706 1.00 96.12 195 ARG A C 1
ATOM 1589 O O . ARG A 1 195 ? 11.713 6.012 -7.477 1.00 96.12 195 ARG A O 1
ATOM 1596 N N . ARG A 1 196 ? 10.913 6.662 -9.481 1.00 95.94 196 ARG A N 1
ATOM 1597 C CA 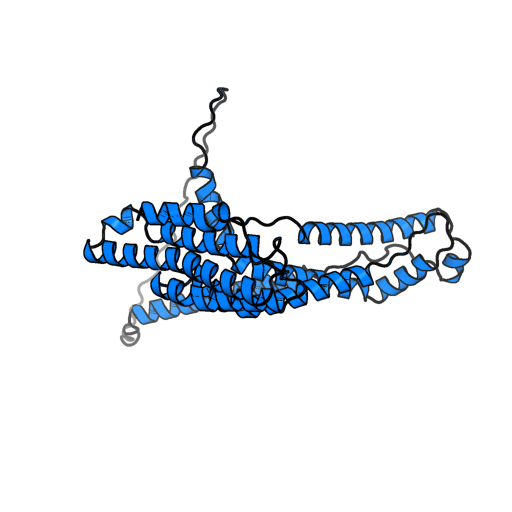. ARG A 1 196 ? 9.860 7.537 -8.943 1.00 95.94 196 ARG A CA 1
ATOM 1598 C C . ARG A 1 196 ? 8.826 6.733 -8.151 1.00 95.94 196 ARG A C 1
ATOM 1600 O O . ARG A 1 196 ? 8.538 7.081 -7.008 1.00 95.94 196 ARG A O 1
ATOM 1607 N N . LEU A 1 197 ? 8.305 5.649 -8.731 1.00 95.88 197 LEU A N 1
ATOM 1608 C CA . LEU A 1 197 ? 7.328 4.770 -8.077 1.00 95.88 197 LEU A CA 1
ATOM 1609 C C . LEU A 1 197 ? 7.912 4.102 -6.823 1.00 95.88 197 LEU A C 1
ATOM 1611 O O . LEU A 1 197 ? 7.233 3.984 -5.804 1.00 95.88 197 LEU A O 1
ATOM 1615 N N . MET A 1 198 ? 9.176 3.681 -6.888 1.00 95.31 198 MET A N 1
ATOM 1616 C CA . MET A 1 198 ? 9.894 3.061 -5.777 1.00 95.31 198 MET A CA 1
ATOM 1617 C C . MET A 1 198 ? 10.086 4.046 -4.620 1.00 95.31 198 MET A C 1
ATOM 1619 O O . MET A 1 198 ? 9.842 3.684 -3.471 1.00 95.31 198 MET A O 1
ATOM 1623 N N . ALA A 1 199 ? 10.491 5.288 -4.903 1.00 94.75 199 ALA A N 1
ATOM 1624 C CA . ALA A 1 199 ? 10.647 6.327 -3.886 1.00 94.75 199 ALA A CA 1
ATOM 1625 C C . ALA A 1 199 ? 9.317 6.640 -3.183 1.00 94.75 199 ALA A C 1
ATOM 1627 O O . ALA A 1 199 ? 9.277 6.715 -1.956 1.00 94.75 199 ALA A O 1
ATOM 1628 N N . GLU A 1 200 ? 8.228 6.741 -3.948 1.00 93.56 200 GLU A N 1
ATOM 1629 C CA . GLU A 1 200 ? 6.879 6.922 -3.413 1.00 93.56 200 GLU A CA 1
ATOM 1630 C C . GLU A 1 200 ? 6.466 5.755 -2.500 1.00 93.56 200 GLU A C 1
ATOM 1632 O O . GLU A 1 200 ? 6.067 5.972 -1.355 1.00 93.56 200 GLU A O 1
ATOM 1637 N N . ALA A 1 201 ? 6.605 4.511 -2.970 1.00 94.50 201 ALA A N 1
ATOM 1638 C CA . ALA A 1 201 ? 6.243 3.331 -2.185 1.00 94.50 201 ALA A CA 1
ATOM 1639 C C . ALA A 1 201 ? 7.076 3.212 -0.898 1.00 94.50 201 ALA A C 1
ATOM 1641 O O . ALA A 1 201 ? 6.543 2.865 0.156 1.00 94.50 201 ALA A O 1
ATOM 1642 N N . LYS A 1 202 ? 8.369 3.553 -0.965 1.00 93.88 202 LYS A N 1
ATOM 1643 C CA . LYS A 1 202 ? 9.282 3.570 0.185 1.00 93.88 202 LYS A CA 1
ATOM 1644 C C . LYS A 1 202 ? 8.823 4.537 1.268 1.00 93.88 202 LYS A C 1
ATOM 1646 O O . LYS A 1 202 ? 8.848 4.196 2.449 1.00 93.88 202 LYS A O 1
ATOM 1651 N N . ASP A 1 203 ? 8.453 5.747 0.867 1.00 92.69 203 ASP A N 1
ATOM 1652 C CA . ASP A 1 203 ? 8.045 6.803 1.788 1.00 92.69 203 ASP A CA 1
ATOM 1653 C C . ASP A 1 203 ? 6.742 6.431 2.506 1.00 92.69 203 ASP A C 1
ATOM 1655 O O . ASP A 1 203 ? 6.647 6.481 3.731 1.00 92.69 203 ASP A O 1
ATOM 1659 N N . ILE A 1 204 ? 5.769 5.910 1.760 1.00 92.81 204 ILE A N 1
ATOM 1660 C CA . ILE A 1 204 ? 4.487 5.468 2.320 1.00 92.81 204 ILE A CA 1
ATOM 1661 C C . ILE A 1 204 ? 4.669 4.277 3.257 1.00 92.81 204 ILE A C 1
ATOM 1663 O O . ILE A 1 204 ? 4.121 4.275 4.358 1.00 92.81 204 ILE A O 1
ATOM 1667 N N . ALA A 1 205 ? 5.482 3.289 2.870 1.00 93.50 205 ALA A N 1
ATOM 1668 C CA . ALA A 1 205 ? 5.783 2.147 3.727 1.00 93.50 205 ALA A CA 1
ATOM 1669 C C . ALA A 1 205 ? 6.429 2.578 5.058 1.00 93.50 205 ALA A C 1
ATOM 1671 O O . ALA A 1 205 ? 6.140 1.988 6.100 1.00 93.50 205 ALA A O 1
ATOM 1672 N N . ARG A 1 206 ? 7.257 3.634 5.053 1.00 92.38 206 ARG A N 1
ATOM 1673 C CA . ARG A 1 206 ? 7.830 4.214 6.278 1.00 92.38 206 ARG A CA 1
ATOM 1674 C C . ARG A 1 206 ? 6.774 4.872 7.159 1.00 92.38 206 ARG A C 1
ATOM 1676 O O . ARG A 1 206 ? 6.795 4.644 8.362 1.00 92.38 206 ARG A O 1
ATOM 1683 N N . PHE A 1 207 ? 5.841 5.636 6.593 1.00 92.94 207 PHE A N 1
ATOM 1684 C CA . PHE A 1 207 ? 4.746 6.217 7.378 1.00 92.94 207 PHE A CA 1
ATOM 1685 C C . PHE A 1 207 ? 3.833 5.144 7.974 1.00 92.94 207 PHE A C 1
ATOM 1687 O O . PHE A 1 207 ? 3.487 5.210 9.151 1.00 92.94 207 PHE A O 1
ATOM 1694 N N . LEU A 1 208 ? 3.493 4.116 7.195 1.00 94.19 208 LEU A N 1
ATOM 1695 C CA . LEU A 1 208 ? 2.655 3.014 7.665 1.00 94.19 208 LEU A CA 1
ATOM 1696 C C . LEU A 1 208 ? 3.331 2.178 8.759 1.00 94.19 208 LEU A C 1
ATOM 1698 O O . LEU A 1 208 ? 2.646 1.682 9.652 1.00 94.19 208 LEU A O 1
ATOM 1702 N N . LEU A 1 209 ? 4.665 2.083 8.759 1.00 92.69 209 LEU A N 1
ATOM 1703 C CA . LEU A 1 209 ? 5.420 1.462 9.851 1.00 92.69 209 LEU A CA 1
ATOM 1704 C C . LEU A 1 209 ? 5.177 2.170 11.197 1.00 92.69 209 LEU A C 1
ATOM 1706 O O . LEU A 1 209 ? 5.091 1.498 12.224 1.00 92.69 209 LEU A O 1
ATOM 1710 N N . LEU A 1 210 ? 5.003 3.498 11.201 1.00 93.44 210 LEU A N 1
ATOM 1711 C CA . LEU A 1 210 ? 4.748 4.273 12.426 1.00 93.44 210 LEU A CA 1
ATOM 1712 C C . LEU A 1 210 ? 3.418 3.892 13.091 1.00 93.44 210 LEU A C 1
ATOM 1714 O O . LEU A 1 210 ? 3.297 3.944 14.312 1.00 93.44 210 LEU A O 1
ATOM 1718 N N . VAL A 1 211 ? 2.426 3.482 12.296 1.00 96.25 211 VAL A N 1
ATOM 1719 C CA . VAL A 1 211 ? 1.075 3.137 12.769 1.00 96.25 211 VAL A CA 1
ATOM 1720 C C . VAL A 1 211 ? 0.801 1.635 12.813 1.00 96.25 211 VAL A C 1
ATOM 1722 O O . VAL A 1 211 ? -0.219 1.215 13.358 1.00 96.25 211 VAL A O 1
ATOM 1725 N N . GLU A 1 212 ? 1.717 0.798 12.324 1.00 96.94 212 GLU A N 1
ATOM 1726 C CA . GLU A 1 212 ? 1.536 -0.655 12.251 1.00 96.94 212 GLU A CA 1
ATOM 1727 C C . GLU A 1 212 ? 1.202 -1.269 13.618 1.00 96.94 212 GLU A C 1
ATOM 1729 O O . GLU A 1 212 ? 0.326 -2.128 13.722 1.00 96.94 212 GLU A O 1
ATOM 1734 N N . ARG A 1 213 ? 1.853 -0.809 14.695 1.00 97.06 213 ARG A N 1
ATOM 1735 C CA . ARG A 1 213 ? 1.552 -1.283 16.055 1.00 97.06 213 ARG A CA 1
ATOM 1736 C C . ARG A 1 213 ? 0.105 -0.984 16.450 1.00 97.06 213 ARG A C 1
ATOM 1738 O O . ARG A 1 213 ? -0.545 -1.835 17.057 1.00 97.06 213 ARG A O 1
ATOM 1745 N N . HIS A 1 214 ? -0.407 0.192 16.093 1.00 98.06 214 HIS A N 1
ATOM 1746 C CA . HIS A 1 214 ? -1.801 0.540 16.339 1.00 98.06 214 HIS A CA 1
ATOM 1747 C C . HIS A 1 214 ? -2.734 -0.379 15.550 1.00 98.06 214 HIS A C 1
ATOM 1749 O O . HIS A 1 214 ? -3.656 -0.940 16.133 1.00 98.06 214 HIS A O 1
ATOM 1755 N N . PHE A 1 215 ? -2.447 -0.631 14.271 1.00 98.06 215 PHE A N 1
ATOM 1756 C CA . PHE A 1 215 ? -3.237 -1.541 13.435 1.00 98.06 215 PHE A CA 1
ATOM 1757 C C . PHE A 1 215 ? -3.246 -2.980 13.955 1.00 98.06 215 PHE A C 1
ATOM 1759 O O . PHE A 1 215 ? -4.308 -3.607 13.992 1.00 98.06 215 PHE A O 1
ATOM 1766 N N . LYS A 1 216 ? -2.102 -3.479 14.444 1.00 96.31 216 LYS A N 1
ATOM 1767 C CA . LYS A 1 216 ? -2.025 -4.769 15.147 1.00 96.31 216 LYS A CA 1
ATOM 1768 C C . LYS A 1 216 ? -2.960 -4.793 16.346 1.00 96.31 216 LYS A C 1
ATOM 1770 O O . LYS A 1 216 ? -3.679 -5.771 16.518 1.00 96.31 216 LYS A O 1
ATOM 1775 N N . ASN A 1 217 ? -3.016 -3.722 17.136 1.00 96.50 217 ASN A N 1
ATOM 1776 C CA . ASN A 1 217 ? -3.920 -3.685 18.278 1.00 96.50 217 ASN A CA 1
ATOM 1777 C C . ASN A 1 217 ? -5.395 -3.565 17.857 1.00 96.50 217 ASN A C 1
ATOM 1779 O O . ASN A 1 217 ? -6.234 -4.270 18.409 1.00 96.50 217 ASN A O 1
ATOM 1783 N N . ILE A 1 218 ? -5.722 -2.778 16.824 1.00 96.75 218 ILE A N 1
ATOM 1784 C CA . ILE A 1 218 ? -7.083 -2.727 16.259 1.00 96.75 218 ILE A CA 1
ATOM 1785 C C . ILE A 1 218 ? -7.557 -4.134 15.857 1.00 96.75 218 ILE A C 1
ATOM 1787 O O . ILE A 1 218 ? -8.645 -4.564 16.253 1.00 96.75 218 ILE A O 1
ATOM 1791 N N . GLN A 1 219 ? -6.728 -4.891 15.133 1.00 93.56 219 GLN A N 1
ATOM 1792 C CA . GLN A 1 219 ? -7.105 -6.210 14.613 1.00 93.56 219 GLN A CA 1
ATOM 1793 C C . GLN A 1 219 ? -7.003 -7.348 15.632 1.00 93.56 219 GLN A C 1
ATOM 1795 O O . GLN A 1 219 ? -7.844 -8.244 15.616 1.00 93.56 219 GLN A O 1
ATOM 1800 N N . PHE A 1 220 ? -6.009 -7.316 16.522 1.00 93.25 220 PHE A N 1
ATOM 1801 C CA . PHE A 1 220 ? -5.647 -8.452 17.381 1.00 93.25 220 PHE A CA 1
ATOM 1802 C C . PHE A 1 220 ? -5.642 -8.142 18.879 1.00 93.25 220 PHE A C 1
ATOM 1804 O O . PHE A 1 220 ? -5.376 -9.033 19.678 1.00 93.25 220 PHE A O 1
ATOM 1811 N N . GLY A 1 221 ? -5.971 -6.913 19.286 1.00 93.50 221 GLY A N 1
ATOM 1812 C CA . GLY A 1 221 ? -6.135 -6.557 20.695 1.00 93.50 221 GLY A CA 1
ATOM 1813 C C . GLY A 1 221 ? -7.100 -7.506 21.409 1.00 93.50 221 GLY A C 1
ATOM 1814 O O . GLY A 1 221 ? -8.085 -7.959 20.821 1.00 93.50 221 GLY A O 1
ATOM 1815 N N . HIS A 1 222 ? -6.813 -7.829 22.668 1.00 91.12 222 HIS A N 1
ATOM 1816 C CA . HIS A 1 222 ? -7.514 -8.897 23.390 1.00 91.12 222 HIS A CA 1
ATOM 1817 C C . HIS A 1 222 ? -8.889 -8.485 23.947 1.00 91.12 222 HIS A C 1
ATOM 1819 O O . HIS A 1 222 ? -9.656 -9.342 24.366 1.00 91.12 222 HIS A O 1
ATOM 1825 N N . SER A 1 223 ? -9.198 -7.186 24.010 1.00 94.25 223 SER A N 1
ATOM 1826 C CA . SER A 1 223 ? -10.473 -6.669 24.525 1.00 94.25 223 SER A CA 1
ATOM 1827 C C . SER A 1 223 ? -10.873 -5.381 23.814 1.00 94.25 223 SER A C 1
ATOM 1829 O O . SER A 1 223 ? -10.016 -4.661 23.296 1.00 94.25 223 SER A O 1
ATOM 1831 N N . PHE A 1 224 ? -12.166 -5.056 23.835 1.00 97.06 224 PHE A N 1
ATOM 1832 C CA . PHE A 1 224 ? -12.677 -3.800 23.284 1.00 97.06 224 PHE A CA 1
ATOM 1833 C C . PHE A 1 224 ? -12.039 -2.562 23.927 1.00 97.06 224 PHE A C 1
ATOM 1835 O O . PHE A 1 224 ? -11.751 -1.599 23.224 1.00 97.06 224 PHE A O 1
ATOM 1842 N N . ASN A 1 225 ? -11.753 -2.596 25.233 1.00 96.94 225 ASN A N 1
ATOM 1843 C CA . ASN A 1 225 ? -11.155 -1.458 25.937 1.00 96.94 225 ASN A CA 1
ATOM 1844 C C . ASN A 1 225 ? -9.736 -1.154 25.458 1.00 96.94 225 ASN A C 1
ATOM 1846 O O . ASN A 1 225 ? -9.436 -0.008 25.144 1.00 96.94 225 ASN A O 1
ATOM 1850 N N . VAL A 1 226 ? -8.904 -2.184 25.293 1.00 96.25 226 VAL A N 1
ATOM 1851 C CA . VAL A 1 226 ? -7.538 -2.017 24.771 1.00 96.25 226 VAL A CA 1
ATOM 1852 C C . VAL A 1 226 ? -7.540 -1.457 23.348 1.00 96.25 226 VAL A C 1
ATOM 1854 O O . VAL A 1 226 ? -6.705 -0.620 22.993 1.00 96.25 226 VAL A O 1
ATOM 1857 N N . VAL A 1 227 ? -8.496 -1.891 22.525 1.00 97.88 227 VAL A N 1
ATOM 1858 C CA . VAL A 1 227 ? -8.671 -1.350 21.174 1.00 97.88 227 VAL A CA 1
ATOM 1859 C C . VAL A 1 227 ? -9.112 0.110 21.240 1.00 97.88 227 VAL A C 1
ATOM 1861 O O . VAL A 1 227 ? -8.505 0.951 20.583 1.00 97.88 227 VAL A O 1
ATOM 1864 N N . ALA A 1 228 ? -10.109 0.427 22.067 1.00 98.12 228 ALA A N 1
ATOM 1865 C CA . ALA A 1 228 ? -10.616 1.782 22.254 1.00 98.12 228 ALA A CA 1
ATOM 1866 C C . ALA A 1 228 ? -9.519 2.765 22.701 1.00 98.12 228 ALA A C 1
ATOM 1868 O O . ALA A 1 228 ? -9.410 3.854 22.141 1.00 98.12 228 ALA A O 1
ATOM 1869 N N . ASP A 1 229 ? -8.647 2.353 23.624 1.00 97.88 229 ASP A N 1
ATOM 1870 C CA . ASP A 1 229 ? -7.530 3.172 24.120 1.00 97.88 229 ASP A CA 1
ATOM 1871 C C . ASP A 1 229 ? -6.472 3.446 23.036 1.00 97.88 229 ASP A C 1
ATOM 1873 O O . ASP A 1 229 ? -5.730 4.424 23.100 1.00 97.88 229 ASP A O 1
ATOM 1877 N N . THR A 1 230 ? -6.425 2.612 21.992 1.00 98.31 230 THR A N 1
ATOM 1878 C CA . THR A 1 230 ? -5.503 2.768 20.855 1.00 98.31 230 THR A CA 1
ATOM 1879 C C . THR A 1 230 ? -6.020 3.746 19.806 1.00 98.31 230 THR A C 1
ATOM 1881 O O . THR A 1 230 ? -5.231 4.321 19.057 1.00 98.31 230 THR A O 1
ATOM 1884 N N . ILE A 1 231 ? -7.335 3.947 19.723 1.00 98.44 231 ILE A N 1
ATOM 1885 C CA . ILE A 1 231 ? -7.955 4.692 18.624 1.00 98.44 231 ILE A CA 1
ATOM 1886 C C . ILE A 1 231 ? -7.503 6.154 18.598 1.00 98.44 231 ILE A C 1
ATOM 1888 O O . ILE A 1 231 ? -7.136 6.656 17.537 1.00 98.44 231 ILE A O 1
ATOM 1892 N N . ALA A 1 232 ? -7.492 6.829 19.748 1.00 98.19 232 ALA A N 1
ATOM 1893 C CA . ALA A 1 232 ? -7.074 8.226 19.838 1.00 98.19 232 ALA A CA 1
ATOM 1894 C C . ALA A 1 232 ? -5.607 8.452 19.398 1.00 98.19 232 ALA A C 1
ATOM 1896 O O . ALA A 1 232 ? -5.397 9.263 18.493 1.00 98.19 232 ALA A O 1
ATOM 1897 N N . PRO A 1 233 ? -4.595 7.742 19.945 1.00 98.00 233 PRO A N 1
ATOM 1898 C CA . PRO A 1 233 ? -3.206 7.911 19.501 1.00 98.00 233 PRO A CA 1
ATOM 1899 C C . PRO A 1 233 ? -2.975 7.455 18.050 1.00 98.00 233 PRO A C 1
ATOM 1901 O O . PRO A 1 233 ? -2.158 8.041 17.337 1.00 98.00 233 PRO A O 1
ATOM 1904 N N . MET A 1 234 ? -3.721 6.452 17.573 1.00 98.25 234 MET A N 1
ATOM 1905 C CA . MET A 1 234 ? -3.695 6.052 16.164 1.00 98.25 234 MET A CA 1
ATOM 1906 C C . MET A 1 234 ? -4.189 7.181 15.256 1.00 98.25 234 MET A C 1
ATOM 1908 O O . MET A 1 234 ? -3.520 7.503 14.278 1.00 98.25 234 MET A O 1
ATOM 1912 N N . MET A 1 235 ? -5.334 7.792 15.573 1.00 97.94 235 MET A N 1
ATOM 1913 C CA . MET A 1 235 ? -5.899 8.870 14.760 1.00 97.94 235 MET A CA 1
ATOM 1914 C C . MET A 1 235 ? -4.986 10.099 14.751 1.00 97.94 235 MET A C 1
ATOM 1916 O O . MET A 1 235 ? -4.763 10.677 13.693 1.00 97.94 235 MET A O 1
ATOM 1920 N N . GLN A 1 236 ? -4.374 10.437 15.891 1.00 97.25 236 GLN A N 1
ATOM 1921 C CA . GLN A 1 236 ? -3.362 11.493 15.970 1.00 97.25 236 GLN A CA 1
ATOM 1922 C C . GLN A 1 236 ? -2.158 11.194 15.065 1.00 97.25 236 GLN A C 1
ATOM 1924 O O . GLN A 1 236 ? -1.667 12.075 14.365 1.00 97.25 236 GLN A O 1
ATOM 1929 N N . SER A 1 237 ? -1.692 9.945 15.037 1.00 96.88 237 SER A N 1
ATOM 1930 C CA . SER A 1 237 ? -0.583 9.539 14.169 1.00 96.88 237 SER A CA 1
ATOM 1931 C C . SER A 1 237 ? -0.960 9.633 12.688 1.00 96.88 237 SER A C 1
ATOM 1933 O O . SER A 1 237 ? -0.176 10.137 11.886 1.00 96.88 237 SER A O 1
ATOM 1935 N N . LEU A 1 238 ? -2.182 9.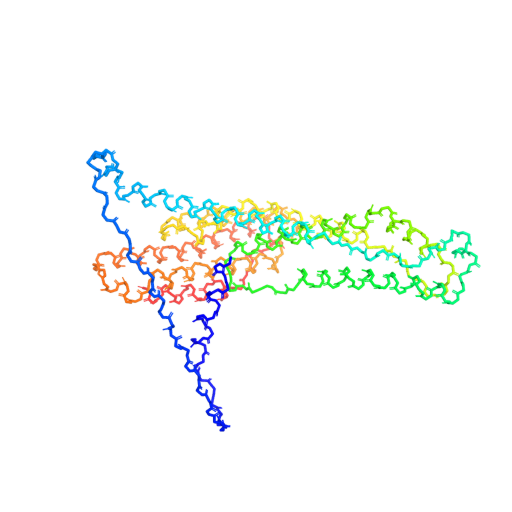231 12.320 1.00 96.56 238 LEU A N 1
ATOM 1936 C CA . LEU A 1 238 ? -2.704 9.420 10.964 1.00 96.56 238 LEU A CA 1
ATOM 1937 C C . LEU A 1 238 ? -2.813 10.913 10.612 1.00 96.56 238 LEU A C 1
ATOM 1939 O O . LEU A 1 238 ? -2.453 11.286 9.495 1.00 96.56 238 LEU A O 1
ATOM 1943 N N . ARG A 1 239 ? -3.227 11.768 11.562 1.00 95.06 239 ARG A N 1
ATOM 1944 C CA . ARG A 1 239 ? -3.219 13.233 11.415 1.00 95.06 239 ARG A CA 1
ATOM 1945 C C . ARG A 1 239 ? -1.841 13.755 11.036 1.00 95.06 239 ARG A C 1
ATOM 1947 O O . ARG A 1 239 ? -1.702 14.456 10.041 1.00 95.06 239 ARG A O 1
ATOM 1954 N N . LEU A 1 240 ? -0.819 13.375 11.797 1.00 93.56 240 LEU A N 1
ATOM 1955 C CA . LEU A 1 240 ? 0.557 13.794 11.529 1.00 93.56 240 LEU A CA 1
ATOM 1956 C C . LEU A 1 240 ? 1.041 13.315 10.157 1.00 93.56 240 LEU A C 1
ATOM 1958 O O . LEU A 1 240 ? 1.677 14.081 9.435 1.00 93.56 240 LEU A O 1
ATOM 1962 N N . ILE A 1 241 ? 0.702 12.083 9.767 1.00 93.69 241 ILE A N 1
ATOM 1963 C CA . ILE A 1 241 ? 1.037 11.556 8.439 1.00 93.69 241 ILE A CA 1
ATOM 1964 C C . ILE A 1 241 ? 0.392 12.409 7.339 1.00 93.69 241 ILE A C 1
ATOM 1966 O O . ILE A 1 241 ? 1.074 12.753 6.381 1.00 93.69 241 ILE A O 1
ATOM 1970 N N . TRP A 1 242 ? -0.877 12.795 7.466 1.00 93.12 242 TRP A N 1
ATOM 1971 C CA . TRP A 1 242 ? -1.545 13.675 6.495 1.00 93.12 242 TRP A CA 1
ATOM 1972 C C . TRP A 1 242 ? -0.932 15.068 6.410 1.00 93.12 242 TRP A C 1
ATOM 1974 O O . TRP A 1 242 ? -0.816 15.620 5.322 1.00 93.12 242 TRP A O 1
ATOM 1984 N N . THR A 1 243 ? -0.537 15.645 7.545 1.00 90.50 243 THR A N 1
ATOM 1985 C CA . THR A 1 243 ? 0.066 16.981 7.569 1.00 90.50 243 THR A CA 1
ATOM 1986 C C . THR A 1 243 ? 1.474 16.980 6.968 1.00 90.50 243 THR A C 1
ATOM 1988 O O . THR A 1 243 ? 1.848 17.926 6.283 1.00 90.50 243 THR A O 1
ATOM 1991 N N . ILE A 1 244 ? 2.270 15.934 7.219 1.00 88.94 244 ILE A N 1
ATOM 1992 C CA . ILE A 1 244 ? 3.701 15.909 6.869 1.00 88.94 244 ILE A CA 1
ATOM 1993 C C . ILE A 1 244 ? 3.956 15.229 5.514 1.00 88.94 244 ILE A C 1
ATOM 1995 O O . ILE A 1 244 ? 4.863 15.623 4.777 1.00 88.94 244 ILE A O 1
ATOM 1999 N N . SER A 1 245 ? 3.197 14.186 5.172 1.00 88.75 245 SER A N 1
ATOM 2000 C CA . SER A 1 245 ? 3.454 13.385 3.975 1.00 88.75 245 SER A CA 1
ATOM 2001 C C . SER A 1 245 ? 2.944 14.072 2.715 1.00 88.75 245 SER A C 1
ATOM 2003 O O . SER A 1 245 ? 1.753 14.318 2.569 1.00 88.75 245 SER A O 1
ATOM 2005 N N . ARG A 1 246 ? 3.822 14.265 1.728 1.00 84.12 246 ARG A N 1
ATOM 2006 C CA . ARG A 1 246 ? 3.437 14.760 0.391 1.00 84.12 246 ARG A CA 1
ATOM 2007 C C . ARG A 1 246 ? 2.783 13.693 -0.489 1.00 84.12 246 ARG A C 1
ATOM 2009 O O . ARG A 1 246 ? 2.171 14.008 -1.505 1.00 84.12 246 ARG A O 1
ATOM 2016 N N . CYS A 1 247 ? 2.987 12.422 -0.149 1.00 80.31 247 CYS A N 1
ATOM 2017 C CA . CYS A 1 247 ? 2.521 11.290 -0.943 1.00 80.31 247 CYS A CA 1
ATOM 2018 C C . CYS A 1 247 ? 1.277 10.636 -0.337 1.00 80.31 247 CYS A C 1
ATOM 2020 O O . CYS A 1 247 ? 0.525 10.003 -1.068 1.00 80.31 247 CYS A O 1
ATOM 2022 N N . PHE A 1 248 ? 1.039 10.768 0.972 1.00 83.06 248 PHE A N 1
ATOM 2023 C CA . PHE A 1 248 ? -0.068 10.104 1.669 1.00 83.06 248 PHE A CA 1
ATOM 2024 C C . PHE A 1 248 ? -1.227 11.039 2.053 1.00 83.06 248 PHE A C 1
ATOM 2026 O O . PHE A 1 248 ? -2.286 10.564 2.458 1.00 83.06 248 PHE A O 1
ATOM 2033 N N . ASN A 1 249 ? -1.071 12.350 1.858 1.00 83.81 249 ASN A N 1
ATOM 2034 C CA . ASN A 1 249 ? -2.091 13.377 2.094 1.00 83.81 249 ASN A CA 1
ATOM 2035 C C . ASN A 1 249 ? -3.169 13.456 0.992 1.00 83.81 249 ASN A C 1
ATOM 2037 O O . ASN A 1 249 ? -3.588 14.535 0.591 1.00 83.81 249 ASN A O 1
ATOM 2041 N N . GLN A 1 250 ? -3.575 12.310 0.445 1.00 87.50 250 GLN A N 1
ATOM 2042 C CA . GLN A 1 250 ? -4.530 12.232 -0.661 1.00 87.50 250 GLN A CA 1
ATOM 2043 C C . GLN A 1 250 ? -5.755 11.425 -0.241 1.00 87.50 250 GLN A C 1
ATOM 2045 O O . GLN A 1 250 ? -5.613 10.319 0.295 1.00 87.50 250 GLN A O 1
ATOM 2050 N N . ASP A 1 251 ? -6.948 11.912 -0.585 1.00 87.44 251 ASP A N 1
ATOM 2051 C CA . ASP A 1 251 ? -8.218 11.267 -0.225 1.00 87.44 251 ASP A CA 1
ATOM 2052 C C . ASP A 1 251 ? -8.289 9.809 -0.677 1.00 87.44 251 ASP A C 1
ATOM 2054 O O . ASP A 1 251 ? -8.707 8.921 0.071 1.00 87.44 251 ASP A O 1
ATOM 2058 N N . LYS A 1 252 ? -7.777 9.544 -1.885 1.00 89.06 252 LYS A N 1
ATOM 2059 C CA . LYS A 1 252 ? -7.707 8.207 -2.490 1.00 89.06 252 LYS A CA 1
ATOM 2060 C C . LYS A 1 252 ? -6.842 7.202 -1.718 1.00 89.06 252 LYS A C 1
ATOM 2062 O O . LYS A 1 252 ? -6.846 6.031 -2.077 1.00 89.06 252 LYS A O 1
ATOM 2067 N N . ARG A 1 253 ? -6.090 7.637 -0.700 1.00 90.25 253 ARG A N 1
ATOM 2068 C CA . ARG A 1 253 ? -5.239 6.784 0.150 1.00 90.25 253 ARG A CA 1
ATOM 2069 C C . ARG A 1 253 ? -5.759 6.735 1.578 1.00 90.25 253 ARG A C 1
ATOM 2071 O O . ARG A 1 253 ? -6.066 5.659 2.087 1.00 90.25 253 ARG A O 1
ATOM 2078 N N . MET A 1 254 ? -5.916 7.902 2.203 1.00 93.94 254 MET A N 1
ATOM 2079 C CA . MET A 1 254 ? -6.334 7.981 3.603 1.00 93.94 254 MET A CA 1
ATOM 2080 C C . MET A 1 254 ? -7.780 7.498 3.792 1.00 93.94 254 MET A C 1
ATOM 2082 O O . MET A 1 254 ? -8.065 6.773 4.742 1.00 93.94 254 MET A O 1
ATOM 2086 N N . GLY A 1 255 ? -8.682 7.807 2.855 1.00 94.12 255 GLY A N 1
ATOM 2087 C CA . GLY A 1 255 ? -10.084 7.389 2.924 1.00 94.12 255 GLY A CA 1
ATOM 2088 C C . GLY A 1 255 ? -10.257 5.864 2.946 1.00 94.12 255 GLY A C 1
ATOM 2089 O O . GLY A 1 255 ? -10.876 5.339 3.876 1.00 94.12 255 GLY A O 1
ATOM 2090 N N . PRO A 1 256 ? -9.693 5.120 1.973 1.00 94.38 256 PRO A N 1
ATOM 2091 C CA . PRO A 1 256 ? -9.701 3.657 1.996 1.00 94.38 256 PRO A CA 1
ATOM 2092 C C . PRO A 1 256 ? -9.068 3.051 3.254 1.00 94.38 256 PRO A C 1
ATOM 2094 O O . PRO A 1 256 ? -9.623 2.098 3.800 1.00 94.38 256 PRO A O 1
ATOM 2097 N N . LEU A 1 257 ? -7.967 3.616 3.761 1.00 96.06 257 LEU A N 1
ATOM 2098 C CA . LEU A 1 257 ? -7.345 3.162 5.007 1.00 96.06 257 LEU A CA 1
ATOM 2099 C C . LEU A 1 257 ? -8.278 3.346 6.216 1.00 96.06 257 LEU A C 1
ATOM 2101 O O . LEU A 1 257 ? -8.477 2.409 6.991 1.00 96.06 257 LEU A O 1
ATOM 2105 N N . LEU A 1 258 ? -8.903 4.518 6.359 1.00 97.06 258 LEU A N 1
ATOM 2106 C CA . LEU A 1 258 ? -9.889 4.776 7.414 1.00 97.06 258 LEU A CA 1
ATOM 2107 C C . LEU A 1 258 ? -11.092 3.830 7.310 1.00 97.06 258 LEU A C 1
ATOM 2109 O O . LEU A 1 258 ? -11.599 3.365 8.331 1.00 97.06 258 LEU A O 1
ATOM 2113 N N . HIS A 1 259 ? -11.513 3.480 6.093 1.00 96.50 259 HIS A N 1
ATOM 2114 C CA . HIS A 1 259 ? -12.558 2.481 5.882 1.00 96.50 259 HIS A CA 1
ATOM 2115 C C . HIS A 1 259 ? -12.104 1.084 6.335 1.00 96.50 259 HIS A C 1
ATOM 2117 O O . HIS A 1 259 ? -12.848 0.421 7.052 1.00 96.50 259 HIS A O 1
ATOM 2123 N N . LYS A 1 260 ? -10.878 0.646 6.021 1.00 97.25 260 LYS A N 1
ATOM 2124 C CA . LYS A 1 260 ? -10.329 -0.630 6.528 1.00 97.25 260 LYS A CA 1
ATOM 2125 C C . LYS A 1 260 ? -10.294 -0.674 8.059 1.00 97.25 260 LYS A C 1
ATOM 2127 O O . LYS A 1 260 ? -10.606 -1.703 8.662 1.00 97.25 260 LYS A O 1
ATOM 2132 N N . ILE A 1 261 ? -9.966 0.447 8.707 1.00 97.88 261 ILE A N 1
ATOM 2133 C CA . ILE A 1 261 ? -10.018 0.580 10.172 1.00 97.88 261 ILE A CA 1
ATOM 2134 C C . ILE A 1 261 ? -11.461 0.434 10.673 1.00 97.88 261 ILE A C 1
ATOM 2136 O O . ILE A 1 261 ? -11.719 -0.401 11.539 1.00 97.88 261 ILE A O 1
ATOM 2140 N N . ALA A 1 262 ? -12.408 1.187 10.106 1.00 97.38 262 ALA A N 1
ATOM 2141 C CA . ALA A 1 262 ? -13.824 1.102 10.469 1.00 97.38 262 ALA A CA 1
ATOM 2142 C C . ALA A 1 262 ? -14.384 -0.318 10.269 1.00 97.38 262 ALA A C 1
ATOM 2144 O O . ALA A 1 262 ? -15.095 -0.843 11.129 1.00 97.38 262 ALA A O 1
ATOM 2145 N N . TRP A 1 263 ? -14.007 -0.978 9.171 1.00 96.69 263 TRP A N 1
ATOM 2146 C CA . TRP A 1 263 ? -14.351 -2.369 8.905 1.00 96.69 263 TRP A CA 1
ATOM 2147 C C . TRP A 1 263 ? -13.799 -3.301 9.987 1.00 96.69 263 TRP A C 1
ATOM 2149 O O . TRP A 1 263 ? -14.550 -4.126 10.502 1.00 96.69 263 TRP A O 1
ATOM 2159 N N . ALA A 1 264 ? -12.532 -3.151 10.384 1.00 96.81 264 ALA A N 1
ATOM 2160 C CA . ALA A 1 264 ? -11.917 -3.990 11.412 1.00 96.81 264 ALA A CA 1
ATOM 2161 C C . ALA A 1 264 ? -12.602 -3.838 12.782 1.00 96.81 264 ALA A C 1
ATOM 2163 O O . ALA A 1 264 ? -12.813 -4.835 13.475 1.00 96.81 264 ALA A O 1
ATOM 2164 N N . LEU A 1 265 ? -12.998 -2.614 13.151 1.00 97.38 265 LEU A N 1
ATOM 2165 C CA . LEU A 1 265 ? -13.763 -2.347 14.375 1.00 97.38 265 LEU A CA 1
ATOM 2166 C C . LEU A 1 265 ? -15.137 -3.024 14.332 1.00 97.38 265 LEU A C 1
ATOM 2168 O O . LEU A 1 265 ? -15.506 -3.734 15.266 1.00 97.38 265 LEU A O 1
ATOM 2172 N N . ASN A 1 266 ? -15.866 -2.860 13.227 1.00 95.62 266 ASN A N 1
ATOM 2173 C CA . ASN A 1 266 ? -17.169 -3.488 13.021 1.00 95.62 266 ASN A CA 1
ATOM 2174 C C . ASN A 1 266 ? -17.080 -5.022 13.057 1.00 95.62 266 ASN A C 1
ATOM 2176 O O . ASN A 1 266 ? -17.840 -5.692 13.751 1.00 95.62 266 ASN A O 1
ATOM 2180 N N . TYR A 1 267 ? -16.114 -5.580 12.328 1.00 94.12 267 TYR A N 1
ATOM 2181 C CA . TYR A 1 267 ? -15.877 -7.017 12.243 1.00 94.12 267 TYR A CA 1
ATOM 2182 C C . TYR A 1 267 ? -15.558 -7.625 13.611 1.00 94.12 267 TYR A C 1
ATOM 2184 O O . TYR A 1 267 ? -16.038 -8.709 13.940 1.00 94.12 267 TYR A O 1
ATOM 2192 N N . ARG A 1 268 ? -14.796 -6.909 14.444 1.00 93.94 268 ARG A N 1
ATOM 2193 C CA . ARG A 1 268 ? -14.529 -7.323 15.821 1.00 93.94 268 ARG A CA 1
ATOM 2194 C C . ARG A 1 268 ? -15.808 -7.420 16.645 1.00 93.94 268 ARG A C 1
ATOM 2196 O O . ARG A 1 268 ? -15.968 -8.414 17.345 1.00 93.94 268 ARG A O 1
ATOM 2203 N N . VAL A 1 269 ? -16.697 -6.428 16.564 1.00 93.81 269 VAL A N 1
ATOM 2204 C CA . VAL A 1 269 ? -17.972 -6.478 17.296 1.00 93.81 269 VAL A CA 1
ATOM 2205 C C . VAL A 1 269 ? -18.771 -7.707 16.883 1.00 93.81 269 VAL A C 1
ATOM 2207 O O . VAL A 1 269 ? -19.138 -8.493 17.747 1.00 93.81 269 VAL A O 1
ATOM 2210 N N . ILE A 1 270 ? -18.945 -7.931 15.577 1.00 90.81 270 ILE A N 1
ATOM 2211 C CA . ILE A 1 270 ? -19.697 -9.081 15.048 1.00 90.81 270 ILE A CA 1
ATOM 2212 C C . ILE A 1 270 ? -19.109 -10.412 15.537 1.00 90.81 270 ILE A C 1
ATOM 2214 O O . ILE A 1 270 ? -19.847 -11.321 15.904 1.00 90.81 270 ILE A O 1
ATOM 2218 N N . ARG A 1 271 ? -17.777 -10.535 15.563 1.00 89.19 271 ARG A N 1
ATOM 2219 C CA . ARG A 1 271 ? -17.113 -11.774 15.986 1.00 89.19 271 ARG A CA 1
ATOM 2220 C C . ARG A 1 271 ? -17.176 -12.036 17.483 1.00 89.19 271 ARG A C 1
ATOM 2222 O O . ARG A 1 271 ? -17.301 -13.190 17.877 1.00 89.19 271 ARG A O 1
ATOM 2229 N N . VAL A 1 272 ? -17.004 -11.003 18.303 1.00 87.00 272 VAL A N 1
ATOM 2230 C CA . VAL A 1 272 ? -16.947 -11.152 19.765 1.00 87.00 272 VAL A CA 1
ATOM 2231 C C . VAL A 1 272 ? -18.357 -11.223 20.359 1.00 87.00 272 VAL A C 1
ATOM 2233 O O . VAL A 1 272 ? -18.595 -12.018 21.262 1.00 87.00 272 VAL A O 1
ATOM 2236 N N . MET A 1 273 ? -19.312 -10.467 19.809 1.00 86.25 273 MET A N 1
ATOM 2237 C CA . MET A 1 273 ? -20.719 -10.438 20.237 1.00 86.25 273 MET A CA 1
ATOM 2238 C C . MET A 1 273 ? -21.563 -11.503 19.520 1.00 86.25 273 MET A C 1
ATOM 2240 O O . MET A 1 273 ? -22.699 -11.259 19.121 1.00 86.25 273 MET A O 1
ATOM 2244 N N . HIS A 1 274 ? -21.004 -12.695 19.319 1.00 83.56 274 HIS A N 1
ATOM 2245 C CA . HIS A 1 274 ? -21.7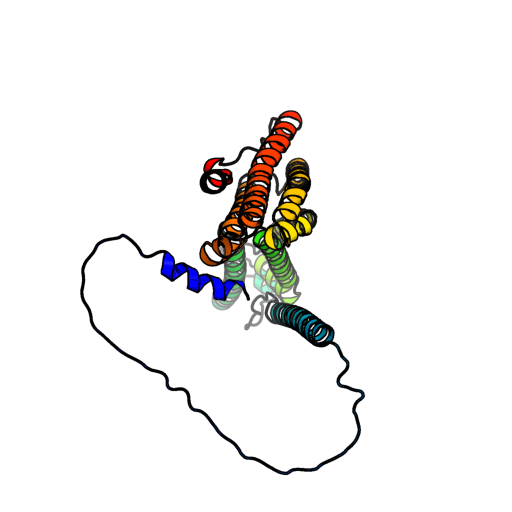10 -13.789 18.665 1.00 83.56 274 HIS A CA 1
ATOM 2246 C C . HIS A 1 274 ? -22.832 -14.325 19.576 1.00 83.56 274 HIS A C 1
ATOM 2248 O O . HIS A 1 274 ? -22.576 -14.756 20.703 1.00 83.56 274 HIS A O 1
ATOM 2254 N N . ILE A 1 275 ? -24.076 -14.289 19.079 1.00 81.31 275 ILE A N 1
ATOM 2255 C CA . ILE A 1 275 ? -25.324 -14.494 19.843 1.00 81.31 275 ILE A CA 1
ATOM 2256 C C . ILE A 1 275 ? -25.297 -15.760 20.723 1.00 81.31 275 ILE A C 1
ATOM 2258 O O . ILE A 1 275 ? -25.456 -15.620 21.939 1.00 81.31 275 ILE A O 1
ATOM 2262 N N . PRO A 1 276 ? -25.024 -16.972 20.191 1.00 81.69 276 PRO A N 1
ATOM 2263 C CA . PRO A 1 276 ? -24.997 -18.193 21.002 1.00 81.69 276 PRO A CA 1
ATOM 2264 C C . PRO A 1 276 ? -24.035 -18.137 22.194 1.00 81.69 276 PRO A C 1
ATOM 2266 O O . PRO A 1 276 ? -24.357 -18.596 23.284 1.00 81.69 276 PRO A O 1
ATOM 2269 N N . THR A 1 277 ? -22.856 -17.546 21.998 1.00 81.81 277 THR A N 1
ATOM 2270 C CA . THR A 1 277 ? -21.810 -17.430 23.028 1.00 81.81 277 THR A CA 1
ATOM 2271 C C . THR A 1 277 ? -22.014 -16.247 23.968 1.00 81.81 277 THR A C 1
ATOM 2273 O O . THR A 1 277 ? -21.404 -16.196 25.035 1.00 81.81 277 THR A O 1
ATOM 2276 N N . LEU A 1 278 ? -22.828 -15.269 23.567 1.00 82.62 278 LEU A N 1
ATOM 2277 C CA . LEU A 1 278 ? -23.131 -14.093 24.370 1.00 82.62 278 LEU A CA 1
ATOM 2278 C C . LEU A 1 278 ? -24.202 -14.425 25.413 1.00 82.62 278 LEU A C 1
ATOM 2280 O O . LEU A 1 278 ? -23.993 -14.180 26.597 1.00 82.62 278 LEU A O 1
ATOM 2284 N N . PHE A 1 279 ? -25.308 -15.052 24.996 1.00 84.25 279 PHE A N 1
ATOM 2285 C CA . PHE A 1 279 ? -26.420 -15.402 25.891 1.00 84.25 279 PHE A CA 1
ATOM 2286 C C . PHE A 1 279 ? -26.116 -16.564 26.847 1.00 84.25 279 PHE A C 1
ATOM 2288 O O . PHE A 1 279 ? -26.868 -16.790 27.790 1.00 84.25 279 PHE A O 1
ATOM 2295 N N . SER A 1 280 ? -24.989 -17.259 26.668 1.00 88.19 280 SER A N 1
ATOM 2296 C CA . SER A 1 280 ? -24.477 -18.227 27.643 1.00 88.19 280 SER A CA 1
ATOM 2297 C C . SER A 1 280 ? -23.724 -17.579 28.816 1.00 88.19 280 SER A C 1
ATOM 2299 O O . SER A 1 280 ? -23.276 -18.282 29.720 1.00 88.19 280 SER A O 1
ATOM 2301 N N . GLN A 1 281 ? -23.518 -16.257 28.803 1.00 89.06 281 GLN A N 1
ATOM 2302 C CA . GLN A 1 281 ? -22.792 -15.525 29.845 1.00 89.06 281 GLN A CA 1
ATOM 2303 C C . GLN A 1 281 ? -23.742 -14.895 30.869 1.00 89.06 281 GLN A C 1
ATOM 2305 O O . GLN A 1 281 ? -24.934 -14.723 30.634 1.00 89.06 281 GLN A O 1
ATOM 2310 N N . SER A 1 282 ? -23.201 -14.489 32.023 1.00 92.88 282 SER A N 1
ATOM 2311 C CA . SER A 1 282 ? -23.983 -13.724 32.999 1.00 92.88 282 SER A CA 1
ATOM 2312 C C . SER A 1 282 ? -24.415 -12.368 32.429 1.00 92.88 282 SER A C 1
ATOM 2314 O O . SER A 1 282 ? -23.642 -11.709 31.732 1.00 92.88 282 SER A O 1
ATOM 2316 N N . ILE A 1 283 ? -25.608 -11.896 32.805 1.00 92.31 283 ILE A N 1
ATOM 2317 C CA . ILE A 1 283 ? -26.138 -10.581 32.395 1.00 92.31 283 ILE A CA 1
ATOM 2318 C C . ILE A 1 283 ? -25.129 -9.457 32.682 1.00 92.31 283 ILE A C 1
ATOM 2320 O O . ILE A 1 283 ? -24.913 -8.582 31.848 1.00 92.31 283 ILE A O 1
ATOM 2324 N N . LYS A 1 284 ? -24.446 -9.511 33.836 1.00 94.69 284 LYS A N 1
ATOM 2325 C CA . LYS A 1 284 ? -23.400 -8.541 34.202 1.00 94.69 284 LYS A CA 1
ATOM 2326 C C . LYS A 1 284 ? -22.254 -8.516 33.184 1.00 94.69 284 LYS A C 1
ATOM 2328 O O . LYS A 1 284 ? -21.783 -7.438 32.828 1.00 94.69 284 LYS A O 1
ATOM 2333 N N . ASN A 1 285 ? -21.820 -9.683 32.704 1.00 90.81 285 ASN A N 1
ATOM 2334 C CA . ASN A 1 285 ? -20.775 -9.777 31.685 1.00 90.81 285 ASN A CA 1
ATOM 2335 C C . ASN A 1 285 ? -21.267 -9.263 30.331 1.00 90.81 285 ASN A C 1
ATOM 2337 O O . ASN A 1 285 ? -20.544 -8.496 29.704 1.00 90.81 285 ASN A O 1
ATOM 2341 N N . ILE A 1 286 ? -22.496 -9.604 29.928 1.00 92.00 286 ILE A N 1
ATOM 2342 C CA . ILE A 1 286 ? -23.094 -9.131 28.669 1.00 92.00 286 ILE A CA 1
ATOM 2343 C C . ILE A 1 286 ? -23.154 -7.600 28.649 1.00 92.00 286 ILE A C 1
ATOM 2345 O O . ILE A 1 286 ? -22.678 -6.983 27.699 1.00 92.00 286 ILE A O 1
ATOM 2349 N N . ILE A 1 287 ? -23.662 -6.973 29.716 1.00 93.81 287 ILE A N 1
ATOM 2350 C CA . ILE A 1 287 ? -23.736 -5.506 29.828 1.00 93.81 287 ILE A CA 1
ATOM 2351 C C . ILE A 1 287 ? -22.339 -4.882 29.748 1.00 93.81 287 ILE A C 1
ATOM 2353 O O . ILE A 1 287 ? -22.135 -3.902 29.028 1.00 93.81 287 ILE A O 1
ATOM 2357 N N . ARG A 1 288 ? -21.358 -5.451 30.460 1.00 93.62 288 ARG A N 1
ATOM 2358 C CA . ARG A 1 288 ? -19.975 -4.954 30.462 1.00 93.62 288 ARG A CA 1
ATOM 2359 C C . ARG A 1 288 ? -19.327 -5.041 29.077 1.00 93.62 288 ARG A C 1
ATOM 2361 O O . ARG A 1 288 ? -18.669 -4.088 28.652 1.00 93.62 288 ARG A O 1
ATOM 2368 N N . GLU A 1 289 ? -19.501 -6.166 28.391 1.00 92.12 289 GLU A N 1
ATOM 2369 C CA . GLU A 1 289 ? -18.913 -6.410 27.072 1.00 92.12 289 GLU A CA 1
ATOM 2370 C C . GLU A 1 289 ? -19.555 -5.512 26.008 1.00 92.12 289 GLU A C 1
ATOM 2372 O O . GLU A 1 289 ? -18.849 -4.840 25.256 1.00 92.12 289 GLU A O 1
ATOM 2377 N N . THR A 1 290 ? -20.885 -5.389 26.041 1.00 94.19 290 THR A N 1
ATOM 2378 C CA . THR A 1 290 ? -21.667 -4.486 25.181 1.00 94.19 290 THR A CA 1
ATOM 2379 C C . THR A 1 290 ? -21.245 -3.029 25.384 1.00 94.19 290 THR A C 1
ATOM 2381 O O . THR A 1 290 ? -20.920 -2.333 24.423 1.00 94.19 290 THR A O 1
ATOM 2384 N N . SER A 1 291 ? -21.130 -2.582 26.639 1.00 96.19 291 SER A N 1
ATOM 2385 C CA . SER A 1 291 ? -20.676 -1.222 26.970 1.00 96.19 291 SER A CA 1
ATOM 2386 C C . SER A 1 291 ? -19.261 -0.943 26.450 1.00 96.19 291 SER A C 1
ATOM 2388 O O . SER A 1 291 ? -18.981 0.136 25.926 1.00 96.19 291 SER A O 1
ATOM 2390 N N . SER A 1 292 ? -18.365 -1.930 26.545 1.00 96.44 292 SER A N 1
ATOM 2391 C CA . SER A 1 292 ? -16.998 -1.819 26.027 1.00 96.44 292 SER A CA 1
ATOM 2392 C C . SER A 1 292 ? -16.972 -1.769 24.490 1.00 96.44 292 SER A C 1
ATOM 2394 O O . SER A 1 292 ? -16.204 -0.992 23.919 1.00 96.44 292 SER A O 1
ATOM 2396 N N . ALA A 1 293 ? -17.832 -2.534 23.807 1.00 96.25 293 ALA A N 1
ATOM 2397 C CA . ALA A 1 293 ? -17.983 -2.490 22.352 1.00 96.25 293 ALA A CA 1
ATOM 2398 C C . ALA A 1 293 ? -18.513 -1.127 21.872 1.00 96.25 293 ALA A C 1
ATOM 2400 O O . ALA A 1 293 ? -17.921 -0.525 20.972 1.00 96.25 293 ALA A O 1
ATOM 2401 N N . ILE A 1 294 ? -19.555 -0.593 22.523 1.00 96.81 294 ILE A N 1
ATOM 2402 C CA . ILE A 1 294 ? -20.094 0.749 22.249 1.00 96.81 294 ILE A CA 1
ATOM 2403 C C . ILE A 1 294 ? -19.004 1.807 22.432 1.00 96.81 294 ILE A C 1
ATOM 2405 O O . ILE A 1 294 ? -18.801 2.647 21.550 1.00 96.81 294 ILE A O 1
ATOM 2409 N N . ARG A 1 295 ? -18.246 1.743 23.535 1.00 97.56 295 ARG A N 1
ATOM 2410 C CA . ARG A 1 295 ? -17.115 2.646 23.792 1.00 97.56 295 ARG A CA 1
ATOM 2411 C C . ARG A 1 295 ? -16.083 2.604 22.663 1.00 97.56 295 ARG A C 1
ATOM 2413 O O . ARG A 1 295 ? -15.648 3.652 22.201 1.00 97.56 295 ARG A O 1
ATOM 2420 N N . MET A 1 296 ? -15.696 1.417 22.198 1.00 97.62 296 MET A N 1
ATOM 2421 C CA . MET A 1 296 ? -14.729 1.272 21.104 1.00 97.62 296 MET A CA 1
ATOM 2422 C C . MET A 1 296 ? -15.230 1.907 19.804 1.00 97.62 296 MET A C 1
ATOM 2424 O O . MET A 1 296 ? -14.495 2.649 19.154 1.00 97.62 296 MET A O 1
ATOM 2428 N N . VAL A 1 297 ? -16.472 1.618 19.417 1.00 96.19 297 VAL A N 1
ATOM 2429 C CA . VAL A 1 297 ? -17.032 2.105 18.151 1.00 96.19 297 VAL A CA 1
ATOM 2430 C C . VAL A 1 297 ? -17.224 3.624 18.177 1.00 96.19 297 VAL A C 1
ATOM 2432 O O . VAL A 1 297 ? -16.869 4.311 17.218 1.00 96.19 297 VAL A O 1
ATOM 2435 N N . THR A 1 298 ? -17.719 4.166 19.290 1.00 96.56 298 THR A N 1
ATOM 2436 C CA . THR A 1 298 ? -17.899 5.615 19.475 1.00 96.56 298 THR A CA 1
ATOM 2437 C C . THR A 1 298 ? -16.568 6.362 19.576 1.00 96.56 298 THR A C 1
ATOM 2439 O O . THR A 1 298 ? -16.448 7.459 19.032 1.00 96.56 298 THR A O 1
ATOM 2442 N N . ALA A 1 299 ? -15.533 5.762 20.176 1.00 97.75 299 ALA A N 1
ATOM 2443 C CA . ALA A 1 299 ? -14.199 6.357 20.247 1.00 97.75 299 ALA A CA 1
ATOM 2444 C C . ALA A 1 299 ? -13.605 6.649 18.860 1.00 97.75 299 ALA A C 1
ATOM 2446 O O . ALA A 1 299 ? -12.908 7.651 18.705 1.00 97.75 299 ALA A O 1
ATOM 2447 N N . PHE A 1 300 ? -13.894 5.824 17.846 1.00 98.00 300 PHE A N 1
ATOM 2448 C CA . PHE A 1 300 ? -13.427 6.057 16.474 1.00 98.00 300 PHE A CA 1
ATOM 2449 C C . PHE A 1 300 ? -14.021 7.319 15.861 1.00 98.00 300 PHE A C 1
ATOM 2451 O O . PHE A 1 300 ? -13.281 8.157 15.346 1.00 98.00 300 PHE A O 1
ATOM 2458 N N . GLU A 1 301 ? -15.340 7.481 15.955 1.00 96.50 301 GLU A N 1
ATOM 2459 C CA . GLU A 1 301 ? -16.015 8.669 15.437 1.00 96.50 301 GLU A CA 1
ATOM 2460 C C . GLU A 1 301 ? -15.601 9.933 16.208 1.00 96.50 301 GLU A C 1
ATOM 2462 O O . GLU A 1 301 ? -15.301 10.959 15.596 1.00 96.50 301 GLU A O 1
ATOM 2467 N N . THR A 1 302 ? -15.502 9.857 17.538 1.00 97.50 302 THR A N 1
ATOM 2468 C CA . THR A 1 302 ? -15.043 10.978 18.373 1.00 97.50 302 THR A CA 1
ATOM 2469 C C . THR A 1 302 ? -13.614 11.394 18.030 1.00 97.50 302 THR A C 1
ATOM 2471 O O . THR A 1 302 ? -13.358 12.577 17.806 1.00 97.50 302 THR A O 1
ATOM 2474 N N . ALA A 1 303 ? -12.682 10.439 17.940 1.00 98.00 303 ALA A N 1
ATOM 2475 C CA . ALA A 1 303 ? -11.291 10.729 17.603 1.00 98.00 303 ALA A CA 1
ATOM 2476 C C . ALA A 1 303 ? -11.160 11.303 16.186 1.00 98.00 303 ALA A C 1
ATOM 2478 O O . ALA A 1 303 ? -10.446 12.282 15.999 1.00 98.00 303 ALA A O 1
ATOM 2479 N N . TYR A 1 304 ? -11.883 10.751 15.205 1.00 97.50 304 TYR A N 1
ATOM 2480 C CA . TYR A 1 304 ? -11.903 11.288 13.844 1.00 97.50 304 TYR A CA 1
ATOM 2481 C C . TYR A 1 304 ? -12.365 12.749 13.815 1.00 97.50 304 TYR A C 1
ATOM 2483 O O . TYR A 1 304 ? -11.692 13.589 13.225 1.00 97.50 304 TYR A O 1
ATOM 2491 N N . ASN A 1 305 ? -13.496 13.069 14.457 1.00 96.25 305 ASN A N 1
ATOM 2492 C CA . ASN A 1 305 ? -14.039 14.430 14.430 1.00 96.25 305 ASN A CA 1
ATOM 2493 C C . ASN A 1 305 ? -13.093 15.427 15.114 1.00 96.25 305 ASN A C 1
ATOM 2495 O O . ASN A 1 305 ? -12.939 16.541 14.620 1.00 96.25 305 ASN A O 1
ATOM 2499 N N . ARG A 1 306 ? -12.432 15.015 16.205 1.00 96.81 306 ARG A N 1
ATOM 2500 C CA . ARG A 1 306 ? -11.416 15.828 16.880 1.00 96.81 306 ARG A CA 1
ATOM 2501 C C . ARG A 1 306 ? -10.230 16.115 15.963 1.00 96.81 306 ARG A C 1
ATOM 2503 O O . ARG A 1 306 ? -9.908 17.271 15.732 1.00 96.81 306 ARG A O 1
ATOM 2510 N N . GLU A 1 307 ? -9.600 15.082 15.403 1.00 96.00 307 GLU A N 1
ATOM 2511 C CA . GLU A 1 307 ? -8.429 15.292 14.540 1.00 96.00 307 GLU A CA 1
ATOM 2512 C C . GLU A 1 307 ? -8.788 16.040 13.244 1.00 96.00 307 GLU A C 1
ATOM 2514 O O . GLU A 1 307 ? -7.980 16.821 12.750 1.00 96.00 307 GLU A O 1
ATOM 2519 N N . ARG A 1 308 ? -10.011 15.874 12.718 1.00 94.88 308 ARG A N 1
ATOM 2520 C CA . ARG A 1 308 ? -10.525 16.675 11.596 1.00 94.88 308 ARG A CA 1
ATOM 2521 C C . ARG A 1 308 ? -10.544 18.168 11.927 1.00 94.88 308 ARG A C 1
ATOM 2523 O O . ARG A 1 308 ? -10.120 18.963 11.095 1.00 94.88 308 ARG A O 1
ATOM 2530 N N . GLN A 1 309 ? -11.047 18.548 13.105 1.00 94.25 309 GLN A N 1
ATOM 2531 C CA . GLN A 1 309 ? -11.075 19.951 13.540 1.00 94.25 309 GLN A CA 1
ATOM 2532 C C . GLN A 1 309 ? -9.659 20.527 13.629 1.00 94.25 309 GLN A C 1
ATOM 2534 O O . GLN A 1 309 ? -9.412 21.619 13.127 1.00 94.25 309 GLN A O 1
ATOM 2539 N N . GLU A 1 310 ? -8.710 19.761 14.170 1.00 93.75 310 GLU A N 1
ATOM 2540 C CA . GLU A 1 310 ? -7.299 20.160 14.216 1.00 93.75 310 GLU A CA 1
ATOM 2541 C C . GLU A 1 310 ? -6.713 20.392 12.813 1.00 93.75 310 GLU A C 1
ATOM 2543 O O . GLU A 1 310 ? -5.992 21.362 12.590 1.00 93.75 310 GLU A O 1
ATOM 2548 N N . VAL A 1 311 ? -7.034 19.538 11.834 1.00 92.19 311 VAL A N 1
ATOM 2549 C CA . VAL A 1 311 ? -6.582 19.733 10.443 1.00 92.19 311 VAL A CA 1
ATOM 2550 C C . VAL A 1 311 ? -7.212 20.973 9.818 1.00 92.19 311 VAL A C 1
ATOM 2552 O O . VAL A 1 311 ? -6.527 21.696 9.105 1.00 92.19 311 VAL A O 1
ATOM 2555 N N . GLU A 1 312 ? -8.484 21.246 10.098 1.00 91.56 312 GLU A N 1
ATOM 2556 C CA . GLU A 1 312 ? -9.184 22.434 9.596 1.00 91.56 312 GLU A CA 1
ATOM 2557 C C . GLU A 1 312 ? -8.556 23.737 10.126 1.00 91.56 312 GLU A C 1
ATOM 2559 O O . GLU A 1 312 ? -8.519 24.731 9.406 1.00 91.56 312 GLU A O 1
ATOM 2564 N N . ILE A 1 313 ? -7.983 23.709 11.335 1.00 89.81 313 ILE A N 1
ATOM 2565 C CA . ILE A 1 313 ? -7.228 24.828 11.920 1.00 89.81 313 ILE A CA 1
ATOM 2566 C C . ILE A 1 313 ? -5.823 24.945 11.304 1.00 89.81 313 ILE A C 1
ATOM 2568 O O . ILE A 1 313 ? -5.384 26.042 10.968 1.00 89.81 313 ILE A O 1
ATOM 2572 N N . ILE A 1 314 ? -5.098 23.828 11.171 1.00 86.88 314 ILE A N 1
ATOM 2573 C CA . ILE A 1 314 ? -3.674 23.821 10.782 1.00 86.88 314 ILE A CA 1
ATOM 2574 C C . ILE A 1 314 ? -3.482 23.931 9.262 1.00 86.88 314 ILE A C 1
ATOM 2576 O O . ILE A 1 314 ? -2.468 24.446 8.790 1.00 86.88 314 ILE A O 1
ATOM 2580 N N . SER A 1 315 ? -4.403 23.389 8.467 1.00 83.56 315 SER A N 1
ATOM 2581 C CA . SER A 1 315 ? -4.274 23.289 7.009 1.00 83.56 315 SER A CA 1
ATOM 2582 C C . SER A 1 315 ? -5.635 23.412 6.312 1.00 83.56 315 SER A C 1
ATOM 2584 O O . SER A 1 315 ? -6.148 22.415 5.794 1.00 83.56 315 SER A O 1
ATOM 2586 N N . PRO A 1 316 ? -6.211 24.630 6.243 1.00 80.25 316 PRO A N 1
ATOM 2587 C CA . PRO A 1 316 ? -7.516 24.869 5.619 1.00 80.25 316 PRO A CA 1
ATOM 2588 C C . PRO A 1 316 ? -7.596 24.409 4.157 1.00 80.25 316 PRO A C 1
ATOM 2590 O O . PRO A 1 316 ? -8.639 23.926 3.718 1.00 80.25 316 PRO A O 1
ATOM 2593 N N . ASP A 1 317 ? -6.482 24.499 3.425 1.00 83.25 317 ASP A N 1
ATOM 2594 C CA . ASP A 1 317 ? -6.401 24.123 2.008 1.00 83.25 317 ASP A CA 1
ATOM 2595 C C . ASP A 1 317 ? -6.325 22.603 1.780 1.00 83.25 317 ASP A C 1
ATOM 2597 O O . ASP A 1 317 ? -6.561 22.131 0.670 1.00 83.25 317 ASP A O 1
ATOM 2601 N N . ASN A 1 318 ? -6.015 21.816 2.819 1.00 84.00 318 ASN A N 1
ATOM 2602 C CA . ASN A 1 318 ? -5.883 20.360 2.738 1.00 84.00 318 ASN A CA 1
ATOM 2603 C C . ASN A 1 318 ? -6.771 19.665 3.780 1.00 84.00 318 ASN A C 1
ATOM 2605 O O . ASN A 1 318 ? -6.299 19.102 4.776 1.00 84.00 318 ASN A O 1
ATOM 2609 N N . ARG A 1 319 ? -8.083 19.752 3.549 1.00 88.19 319 ARG A N 1
ATOM 2610 C CA . ARG A 1 319 ? -9.120 19.332 4.497 1.00 88.19 319 ARG A CA 1
ATOM 2611 C C . ARG A 1 319 ? -9.161 17.816 4.670 1.00 88.19 319 ARG A C 1
ATOM 2613 O O . ARG A 1 319 ? -9.145 17.062 3.707 1.00 88.19 319 ARG A O 1
ATOM 2620 N N . TRP A 1 320 ? -9.318 17.381 5.917 1.00 91.00 320 TRP A N 1
ATOM 2621 C CA . TRP A 1 320 ? -9.554 15.983 6.277 1.00 91.00 320 TRP A CA 1
ATOM 2622 C C . TRP A 1 320 ? -11.054 15.662 6.184 1.00 91.00 320 TRP A C 1
ATOM 2624 O O . TRP A 1 320 ? -11.748 15.578 7.198 1.00 91.00 320 TRP A O 1
ATOM 2634 N N . GLU A 1 321 ? -11.590 15.533 4.971 1.00 89.56 321 GLU A N 1
ATOM 2635 C CA . GLU A 1 321 ? -13.008 15.214 4.761 1.00 89.56 321 GLU A CA 1
ATOM 2636 C C . GLU A 1 321 ? -13.172 13.921 3.963 1.00 89.56 321 GLU A C 1
ATOM 2638 O O . GLU A 1 321 ? -12.650 13.766 2.867 1.00 89.56 321 GLU A O 1
ATOM 2643 N N . PHE A 1 322 ? -13.933 12.982 4.519 1.00 93.25 322 PHE A N 1
ATOM 2644 C CA . PHE A 1 322 ? -14.118 11.649 3.955 1.00 93.25 322 PHE A CA 1
ATOM 2645 C C . PHE A 1 322 ? -15.593 11.255 3.993 1.00 93.25 322 PHE A C 1
ATOM 2647 O O . PHE A 1 322 ? -16.374 11.778 4.789 1.00 93.25 322 PHE A O 1
ATOM 2654 N N . ASP A 1 323 ? -15.984 10.284 3.162 1.00 93.06 323 ASP A N 1
ATOM 2655 C CA . ASP A 1 323 ? -17.358 9.775 3.110 1.00 93.06 323 ASP A CA 1
ATOM 2656 C C . ASP A 1 323 ? -17.799 9.214 4.478 1.00 93.06 323 ASP A C 1
ATOM 2658 O O . ASP A 1 323 ? -17.502 8.076 4.862 1.00 93.06 323 ASP A O 1
ATOM 2662 N N . ARG A 1 324 ? -18.567 10.029 5.210 1.00 93.12 324 ARG A N 1
ATOM 2663 C CA . ARG A 1 324 ? -19.073 9.714 6.551 1.00 93.12 324 ARG A CA 1
ATOM 2664 C C . ARG A 1 324 ? -19.975 8.486 6.564 1.00 93.12 324 ARG A C 1
ATOM 2666 O O . ARG A 1 324 ? -20.018 7.784 7.573 1.00 93.12 324 ARG A O 1
ATOM 2673 N N . LYS A 1 325 ? -20.696 8.204 5.473 1.00 92.94 325 LYS A N 1
ATOM 2674 C CA . LYS A 1 325 ? -21.574 7.031 5.385 1.00 92.94 325 LYS A CA 1
ATOM 2675 C C . LYS A 1 325 ? -20.737 5.757 5.328 1.00 92.94 325 LYS A C 1
ATOM 2677 O O . LYS A 1 325 ? -21.067 4.796 6.022 1.00 92.94 325 LYS A O 1
ATOM 2682 N N . ARG A 1 326 ? -19.633 5.765 4.574 1.00 91.62 326 ARG A N 1
ATOM 2683 C CA . ARG A 1 326 ? -18.685 4.638 4.525 1.00 91.62 326 ARG A CA 1
ATOM 2684 C C . ARG A 1 326 ? -17.960 4.426 5.850 1.00 91.62 326 ARG A C 1
ATOM 2686 O O . ARG A 1 326 ? -17.823 3.283 6.272 1.00 91.62 326 ARG A O 1
ATOM 2693 N N . LEU A 1 327 ? -17.537 5.501 6.517 1.00 94.12 327 LEU A N 1
ATOM 2694 C CA . LEU A 1 327 ? -16.798 5.394 7.780 1.00 94.12 327 LEU A CA 1
ATOM 2695 C C . LEU A 1 327 ? -17.691 5.020 8.969 1.00 94.12 327 LEU A C 1
ATOM 2697 O O . LEU A 1 327 ? -17.336 4.143 9.751 1.00 94.12 327 LEU A O 1
ATOM 2701 N N . PHE A 1 328 ? -18.853 5.663 9.109 1.00 95.62 328 PHE A N 1
ATOM 2702 C CA . PHE A 1 328 ? -19.657 5.580 10.333 1.00 95.62 328 PHE A CA 1
ATOM 2703 C C . PHE A 1 328 ? -20.989 4.860 10.158 1.00 95.62 328 PHE A C 1
ATOM 2705 O O . PHE A 1 328 ? -21.600 4.498 11.155 1.00 95.62 328 PHE A O 1
ATOM 2712 N N . GLY A 1 329 ? -21.466 4.620 8.933 1.00 94.56 329 GLY A N 1
ATOM 2713 C CA . GLY A 1 329 ? -22.801 4.055 8.703 1.00 94.56 329 GLY A CA 1
ATOM 2714 C C . GLY A 1 329 ? -23.011 2.706 9.397 1.00 94.56 329 GLY A C 1
ATOM 2715 O O . GLY A 1 329 ? -23.939 2.556 10.190 1.00 94.56 329 GLY A O 1
ATOM 2716 N N . ARG A 1 330 ? -22.108 1.745 9.155 1.00 92.69 330 ARG A N 1
ATOM 2717 C CA . ARG A 1 330 ? -22.160 0.413 9.792 1.00 92.69 330 ARG A CA 1
ATOM 2718 C C . ARG A 1 330 ? -21.907 0.481 11.296 1.00 92.69 330 ARG A C 1
ATOM 2720 O O . ARG A 1 330 ? -22.618 -0.154 12.062 1.00 92.69 330 ARG A O 1
ATOM 2727 N N . LEU A 1 331 ? -20.947 1.305 11.705 1.00 94.44 331 LEU A N 1
ATOM 2728 C CA . LEU A 1 331 ? -20.599 1.520 13.107 1.00 94.44 331 LEU A CA 1
ATOM 2729 C C . LEU A 1 331 ? -21.792 2.046 13.917 1.00 94.44 331 LEU A C 1
ATOM 2731 O O . LEU A 1 331 ? -22.161 1.454 14.923 1.00 94.44 331 LEU A O 1
ATOM 2735 N N . ARG A 1 332 ? -22.460 3.098 13.435 1.00 95.00 332 ARG A N 1
ATOM 2736 C CA . ARG A 1 332 ? -23.661 3.666 14.061 1.00 95.00 332 ARG A CA 1
ATOM 2737 C C . ARG A 1 332 ? -24.827 2.683 14.085 1.00 95.00 332 ARG A C 1
ATOM 2739 O O . ARG A 1 332 ? -25.606 2.714 15.029 1.00 95.00 332 ARG A O 1
ATOM 2746 N N . HIS A 1 333 ? -24.973 1.842 13.060 1.00 93.56 333 HIS A N 1
ATOM 2747 C CA . HIS A 1 333 ? -25.991 0.793 13.058 1.00 93.56 333 HIS A CA 1
ATOM 2748 C C . HIS A 1 333 ? -25.725 -0.231 14.166 1.00 93.56 333 HIS A C 1
ATOM 2750 O O . HIS A 1 333 ? -26.607 -0.468 14.981 1.00 93.56 333 HIS A O 1
ATOM 2756 N N . VAL A 1 334 ? -24.500 -0.756 14.256 1.00 92.31 334 VAL A N 1
ATOM 2757 C CA . VAL A 1 334 ? -24.120 -1.706 15.309 1.00 92.31 334 VAL A CA 1
ATOM 2758 C C . VAL A 1 334 ? -24.291 -1.102 16.702 1.00 92.31 334 VAL A C 1
ATOM 2760 O O . VAL A 1 334 ? -24.860 -1.754 17.565 1.00 92.31 334 VAL A O 1
ATOM 2763 N N . THR A 1 335 ? -23.905 0.158 16.912 1.00 92.25 335 THR A N 1
ATOM 2764 C CA . THR A 1 335 ? -24.121 0.856 18.192 1.00 92.25 335 THR A CA 1
ATOM 2765 C C . THR A 1 335 ? -25.597 1.001 18.575 1.00 92.25 335 THR A C 1
ATOM 2767 O O . THR A 1 335 ? -25.883 1.153 19.750 1.00 92.25 335 THR A O 1
ATOM 2770 N N . LYS A 1 336 ? -26.534 1.002 17.617 1.00 92.75 336 LYS A N 1
ATOM 2771 C CA . LYS A 1 336 ? -27.980 1.026 17.912 1.00 92.75 336 LYS A CA 1
ATOM 2772 C C . LYS A 1 336 ? -28.549 -0.357 18.236 1.00 92.75 336 LYS A C 1
ATOM 2774 O O . LYS A 1 336 ? -29.630 -0.431 18.806 1.00 92.75 336 LYS A O 1
ATOM 2779 N N . VAL A 1 337 ? -27.893 -1.414 17.758 1.00 89.06 337 VAL A N 1
ATOM 2780 C CA . VAL A 1 337 ? -28.309 -2.811 17.959 1.00 89.06 337 VAL A CA 1
ATOM 2781 C C . VAL A 1 337 ? -27.793 -3.346 19.295 1.00 89.06 337 VAL A C 1
ATOM 2783 O O . VAL A 1 337 ? -28.497 -4.110 19.950 1.00 89.06 337 VAL A O 1
ATOM 2786 N N . LEU A 1 338 ? -26.564 -2.966 19.657 1.00 86.31 338 LEU A N 1
ATOM 2787 C CA . LEU A 1 338 ? -25.980 -3.157 20.986 1.00 86.31 338 LEU A CA 1
ATOM 2788 C C . LEU A 1 338 ? -26.701 -2.293 22.024 1.00 86.31 338 LEU A C 1
ATOM 2790 O O . LEU A 1 338 ? -26.882 -2.799 23.154 1.00 86.31 338 LEU A O 1
#

Secondary structure (DSSP, 8-state):
-HHHHHHHHHHTTS-----------------------------------TTSTTS-HHHHHHHHHHHHHHHHHHHHHHHHHHHHHH----PPPPSSPPPPHHHHHH---HHHHHHHHHHHHHHHHHHHHHHHHHTSPPPSSS-THHHHHHHHHHHHHHHHHHHHTT-HHHHHHHHHHHT---TT------HHHHHHHHHHHHHHHHHHHHHHHHHHHHHH-SSHHHHHHHHHHHHHHHHHHHHH-TTT-SHHHHHHHHHHHHHHHHHHHHHHS-HHHHTTS-HHHHHHHHHHHHHHHHHHHHHHHHHHHHHHHH-TTS-----HHHHHHHHHHHHHH-